Pr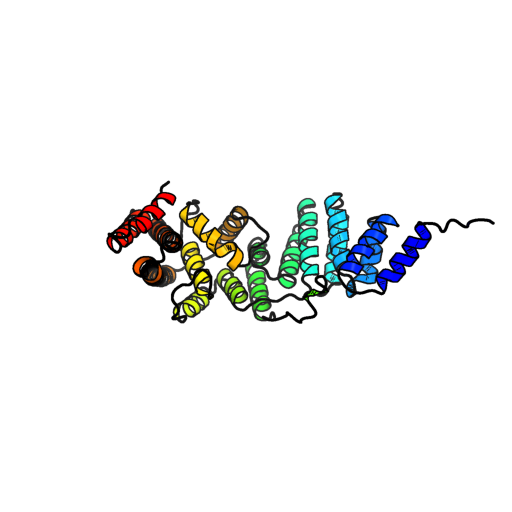otein AF-A0A7X9GAZ4-F1 (afdb_monomer_lite)

Sequence (345 aa):
MNGLTYPISSFMEEWISFLRNKEGDRAGELLLEACLYQGGISRLCEVARVEFSRYPVLFKYACEYLFNENRDLECEKLGLEATNLISEDLIIRGEIEDITSKAATRLKHLDIVEKCYEAEFYSKSTLNNYLRLFELPYYENIIDKATKHAETLPENSMSKFDYYNKQMRMNNLSEDYKDVIKFFNGEFEYIYNKCKKDKSTLGWSSGFKGIGVPLFILLLYKDKKATKAREQLMNSIIYRVGFVEADIESFSNKFLNWKEKQVLTEKQYEKYIEWLKKEVDKRVEAVVGGGYRKSYYKAAILIATLGETLESNGMSNGKVVTIEHYKKMHSRKSAFKAEFESFNE

pLDDT: mean 91.85, std 10.24, range [40.38, 98.69]

Structure (mmCIF, N/CA/C/O backbone):
data_AF-A0A7X9GAZ4-F1
#
_entry.id   AF-A0A7X9GAZ4-F1
#
loop_
_atom_site.group_PDB
_atom_site.id
_atom_site.type_symbol
_atom_site.label_atom_id
_atom_site.label_alt_id
_atom_site.label_comp_id
_atom_site.label_asym_id
_atom_site.label_entity_id
_atom_site.label_seq_id
_atom_site.pdbx_PDB_ins_code
_atom_site.Cartn_x
_atom_site.Cartn_y
_atom_site.Cartn_z
_atom_site.occupancy
_atom_site.B_iso_or_equiv
_atom_site.auth_seq_id
_atom_site.auth_comp_id
_atom_site.auth_asym_id
_atom_site.auth_atom_id
_atom_site.pdbx_PDB_model_num
ATOM 1 N N . MET A 1 1 ? 60.683 -4.719 -26.772 1.00 40.38 1 MET A N 1
ATOM 2 C CA . MET A 1 1 ? 59.424 -5.289 -26.251 1.00 40.38 1 MET A CA 1
ATOM 3 C C . MET A 1 1 ? 58.385 -4.184 -26.288 1.00 40.38 1 MET A C 1
ATOM 5 O O . MET A 1 1 ? 58.418 -3.313 -25.432 1.00 40.38 1 MET A O 1
ATOM 9 N N . ASN A 1 2 ? 57.543 -4.159 -27.323 1.00 44.31 2 ASN A N 1
ATOM 10 C CA . ASN A 1 2 ? 56.407 -3.242 -27.374 1.00 44.31 2 ASN A CA 1
ATOM 11 C C . ASN A 1 2 ? 55.353 -3.794 -26.417 1.00 44.31 2 ASN A C 1
ATOM 13 O O . ASN A 1 2 ? 54.684 -4.772 -26.742 1.00 44.31 2 ASN A O 1
ATOM 17 N N . GLY A 1 3 ? 55.265 -3.220 -25.218 1.00 49.12 3 GLY A N 1
ATOM 18 C CA . GLY A 1 3 ? 54.135 -3.459 -24.333 1.00 49.12 3 GLY A CA 1
ATOM 19 C C . GLY A 1 3 ? 52.895 -2.896 -25.012 1.00 49.12 3 GLY A C 1
ATOM 20 O O . GLY A 1 3 ? 52.680 -1.690 -24.987 1.00 49.12 3 GLY A O 1
ATOM 21 N N . LEU A 1 4 ? 52.133 -3.757 -25.684 1.00 53.62 4 LEU A N 1
ATOM 22 C CA . LEU A 1 4 ? 50.793 -3.435 -26.154 1.00 53.62 4 LEU A CA 1
ATOM 23 C C . LEU A 1 4 ? 49.952 -3.136 -24.912 1.00 53.62 4 LEU A C 1
ATOM 25 O O . LEU A 1 4 ? 49.533 -4.046 -24.201 1.00 53.62 4 LEU A O 1
ATOM 29 N N . THR A 1 5 ? 49.755 -1.855 -24.619 1.00 62.03 5 THR A N 1
ATOM 30 C CA . THR A 1 5 ? 48.735 -1.401 -23.680 1.00 62.03 5 THR A CA 1
ATOM 31 C C . THR A 1 5 ? 47.390 -1.813 -24.256 1.00 62.03 5 THR A C 1
ATOM 33 O O . THR A 1 5 ? 46.919 -1.239 -25.235 1.00 62.03 5 THR A O 1
ATOM 36 N N . TYR A 1 6 ? 46.801 -2.861 -23.686 1.00 70.00 6 TYR A N 1
ATOM 37 C CA . TYR A 1 6 ? 45.466 -3.303 -24.052 1.00 70.00 6 TYR A CA 1
ATOM 38 C C . TYR A 1 6 ? 44.472 -2.166 -23.749 1.00 70.00 6 TYR A C 1
ATOM 40 O O . TYR A 1 6 ? 44.415 -1.719 -22.597 1.00 70.00 6 TYR A O 1
ATOM 48 N N . PRO A 1 7 ? 43.749 -1.627 -24.752 1.00 84.56 7 PRO A N 1
ATOM 49 C CA . PRO A 1 7 ? 42.879 -0.482 -24.535 1.00 84.56 7 PRO A CA 1
ATOM 50 C C . PRO A 1 7 ? 41.762 -0.831 -23.556 1.00 84.56 7 PRO A C 1
ATOM 52 O O . PRO A 1 7 ? 41.089 -1.850 -23.706 1.00 84.56 7 PRO A O 1
ATOM 55 N N . ILE A 1 8 ? 41.517 0.046 -22.582 1.00 86.75 8 ILE A N 1
ATOM 56 C CA . ILE A 1 8 ? 40.422 -0.130 -21.616 1.00 86.75 8 ILE A CA 1
ATOM 57 C C . ILE A 1 8 ? 39.077 -0.265 -22.348 1.00 86.75 8 ILE A C 1
ATOM 59 O O . ILE A 1 8 ? 38.240 -1.061 -21.946 1.00 86.75 8 ILE A O 1
ATOM 63 N N . SER A 1 9 ? 38.884 0.427 -23.472 1.00 86.81 9 SER A N 1
ATOM 64 C CA . SER A 1 9 ? 37.678 0.285 -24.297 1.00 86.81 9 SER A CA 1
ATOM 65 C C . SER A 1 9 ? 37.486 -1.126 -24.865 1.00 86.81 9 SER A C 1
ATOM 67 O O . SER A 1 9 ? 36.354 -1.599 -24.936 1.00 86.81 9 SER A O 1
ATOM 69 N N . SER A 1 10 ? 38.566 -1.819 -25.242 1.00 90.12 10 SER A N 1
ATOM 70 C CA . SER A 1 10 ? 38.510 -3.216 -25.693 1.00 90.12 10 SER A CA 1
ATOM 71 C C . SER A 1 10 ? 38.150 -4.148 -24.539 1.00 90.12 10 SER A C 1
ATOM 73 O O . SER A 1 10 ? 37.283 -5.005 -24.700 1.00 90.12 10 SER A O 1
ATOM 75 N N . PHE A 1 11 ? 38.725 -3.906 -23.353 1.00 92.62 11 PHE A N 1
ATOM 76 C CA . PHE A 1 11 ? 38.365 -4.638 -22.136 1.00 92.62 11 PHE A CA 1
ATOM 77 C C . PHE A 1 11 ? 36.875 -4.520 -21.829 1.00 92.62 11 PHE A C 1
ATOM 79 O O . PHE A 1 11 ? 36.228 -5.517 -21.530 1.00 92.62 11 PHE A O 1
ATOM 86 N N . MET A 1 12 ? 36.322 -3.311 -21.922 1.00 93.06 12 MET A N 1
ATOM 87 C CA . MET A 1 12 ? 34.927 -3.067 -21.569 1.00 93.06 12 MET A CA 1
ATOM 88 C C . MET A 1 12 ? 33.945 -3.744 -22.527 1.00 93.06 12 MET A C 1
ATOM 90 O O . MET A 1 12 ? 32.926 -4.250 -22.065 1.00 93.06 12 MET A O 1
ATOM 94 N N . GLU A 1 13 ? 34.245 -3.838 -23.826 1.00 94.06 13 GLU A N 1
ATOM 95 C CA . GLU A 1 13 ? 33.405 -4.611 -24.757 1.00 94.06 13 GLU A CA 1
ATOM 96 C C . GLU A 1 13 ? 33.464 -6.118 -24.481 1.00 94.06 13 GLU A C 1
ATOM 98 O O . GLU A 1 13 ? 32.427 -6.788 -24.472 1.00 94.06 13 GLU A O 1
ATOM 103 N N . GLU A 1 14 ? 34.652 -6.664 -24.201 1.00 95.38 14 GLU A N 1
ATOM 104 C CA . GLU A 1 14 ? 34.788 -8.068 -23.791 1.00 95.38 14 GLU A CA 1
ATOM 105 C C . GLU A 1 14 ? 34.054 -8.334 -22.471 1.00 95.38 14 GLU A C 1
ATOM 107 O O . GLU A 1 14 ? 33.379 -9.355 -22.323 1.00 95.38 14 GLU A O 1
ATOM 112 N N . TRP A 1 15 ? 34.120 -7.387 -21.536 1.00 95.69 15 TRP A N 1
ATOM 113 C CA . TRP A 1 15 ? 33.438 -7.462 -20.253 1.00 95.69 15 TRP A CA 1
ATOM 114 C C . TRP A 1 15 ? 31.914 -7.409 -20.397 1.00 95.69 15 TRP A C 1
ATOM 116 O O . TRP A 1 15 ? 31.220 -8.244 -19.818 1.00 95.69 15 TRP A O 1
ATOM 126 N N . ILE A 1 16 ? 31.382 -6.507 -21.229 1.00 96.00 16 ILE A N 1
ATOM 127 C CA . ILE A 1 16 ? 29.955 -6.462 -21.583 1.00 96.00 16 ILE A CA 1
ATOM 128 C C . ILE A 1 16 ? 29.526 -7.798 -22.198 1.00 96.00 16 ILE A C 1
ATOM 130 O O . ILE A 1 16 ? 28.534 -8.380 -21.763 1.00 96.00 16 ILE A O 1
ATOM 134 N N . SER A 1 17 ? 30.283 -8.321 -23.166 1.00 96.00 17 SER A N 1
ATOM 135 C CA . SER A 1 17 ? 29.996 -9.611 -23.804 1.00 96.00 17 SER A CA 1
ATOM 136 C C . SER A 1 17 ? 29.988 -10.767 -22.796 1.00 96.00 17 SER A C 1
ATOM 138 O O . SER A 1 17 ? 29.085 -11.608 -22.796 1.00 96.00 17 SER A O 1
ATOM 140 N N . PHE A 1 18 ? 30.948 -10.786 -21.871 1.00 96.44 18 PHE A N 1
ATOM 141 C CA . PHE A 1 18 ? 30.998 -11.771 -20.796 1.00 96.44 18 PHE A CA 1
ATOM 142 C C . PHE A 1 18 ? 29.775 -11.679 -19.875 1.00 96.44 18 PHE A C 1
ATOM 144 O O . PHE A 1 18 ? 29.137 -12.699 -19.608 1.00 96.44 18 PHE A O 1
ATOM 151 N N . LEU A 1 19 ? 29.431 -10.473 -19.412 1.00 96.25 19 LEU A N 1
ATOM 152 C CA . LEU A 1 19 ? 28.322 -10.230 -18.487 1.00 96.25 19 LEU A CA 1
ATOM 153 C C . LEU A 1 19 ? 26.957 -10.524 -19.107 1.00 96.25 19 LEU A C 1
ATOM 155 O O . LEU A 1 19 ? 26.092 -11.076 -18.428 1.00 96.25 19 LEU A O 1
ATOM 159 N N . ARG A 1 20 ? 26.774 -10.251 -20.405 1.00 94.19 20 ARG A N 1
ATOM 160 C CA . ARG A 1 20 ? 25.557 -10.631 -21.139 1.00 94.19 20 ARG A CA 1
ATOM 161 C C . ARG A 1 20 ? 25.248 -12.116 -21.003 1.00 94.19 20 ARG A C 1
ATOM 163 O O . ARG A 1 20 ? 24.086 -12.477 -20.933 1.00 94.19 20 ARG A O 1
ATOM 170 N N . ASN A 1 21 ? 26.267 -12.966 -20.883 1.00 92.75 21 ASN A N 1
ATOM 171 C CA . ASN A 1 21 ? 26.132 -14.419 -20.748 1.00 92.75 21 ASN A CA 1
ATOM 172 C C . ASN A 1 21 ? 26.077 -14.923 -19.292 1.00 92.75 21 ASN A C 1
ATOM 174 O O . ASN A 1 21 ? 26.193 -16.128 -19.055 1.00 92.75 21 ASN A O 1
ATOM 178 N N . LYS A 1 22 ? 25.965 -14.028 -18.306 1.00 92.44 22 LYS A N 1
ATOM 179 C CA . LYS A 1 22 ? 25.756 -14.379 -16.892 1.00 92.44 22 LYS A CA 1
ATOM 180 C C . LYS A 1 22 ? 24.287 -14.255 -16.506 1.00 92.44 22 LYS A C 1
ATOM 182 O O . LYS A 1 22 ? 23.455 -13.923 -17.335 1.00 92.44 22 LYS A O 1
ATOM 187 N N . GLU A 1 23 ? 23.967 -14.581 -15.263 1.00 87.75 23 GLU A N 1
ATOM 188 C CA . GLU A 1 23 ? 22.624 -14.432 -14.706 1.00 87.75 23 GLU A CA 1
ATOM 189 C C . GLU A 1 23 ? 22.712 -13.810 -13.312 1.00 87.75 23 GLU A C 1
ATOM 191 O O . GLU A 1 23 ? 23.765 -13.838 -12.664 1.00 87.75 23 GLU A O 1
ATOM 196 N N . GLY A 1 24 ? 21.583 -13.286 -12.842 1.00 88.56 24 GLY A N 1
ATOM 197 C CA . GLY A 1 24 ? 21.433 -12.750 -11.495 1.00 88.56 24 GLY A CA 1
ATOM 198 C C . GLY A 1 24 ? 21.690 -11.250 -11.393 1.00 88.56 24 GLY A C 1
ATOM 199 O O . GLY A 1 24 ? 22.301 -10.620 -12.260 1.00 88.56 24 GLY A O 1
ATOM 200 N N . ASP A 1 25 ? 21.216 -10.681 -10.286 1.00 90.69 25 ASP A N 1
ATOM 201 C CA . ASP A 1 25 ? 21.197 -9.232 -10.057 1.00 90.69 25 ASP A CA 1
ATOM 202 C C . ASP A 1 25 ? 22.597 -8.614 -10.164 1.00 90.69 25 ASP A C 1
ATOM 204 O O . ASP A 1 25 ? 22.781 -7.587 -10.814 1.00 90.69 25 ASP A O 1
ATOM 208 N N . ARG A 1 26 ? 23.617 -9.291 -9.616 1.00 92.94 26 ARG A N 1
ATOM 209 C CA . ARG A 1 26 ? 24.994 -8.779 -9.623 1.00 92.94 26 ARG A CA 1
ATOM 210 C C . ARG A 1 26 ? 25.564 -8.625 -11.032 1.00 92.94 26 ARG A C 1
ATOM 212 O O . ARG A 1 26 ? 26.327 -7.697 -11.284 1.00 92.94 26 ARG A O 1
ATOM 219 N N . ALA A 1 27 ? 25.225 -9.535 -11.941 1.00 94.06 27 ALA A N 1
ATOM 220 C CA . ALA A 1 27 ? 25.663 -9.423 -13.324 1.00 94.06 27 ALA A CA 1
ATOM 221 C C . ALA A 1 27 ? 24.958 -8.257 -14.035 1.00 94.06 27 ALA A C 1
ATOM 223 O O . ALA A 1 27 ? 25.611 -7.535 -14.784 1.00 94.06 27 ALA A O 1
ATOM 224 N N . GLY A 1 28 ? 23.677 -8.019 -13.728 1.00 94.75 28 GLY A N 1
ATOM 225 C CA . GLY A 1 28 ? 22.932 -6.851 -14.204 1.00 94.75 28 GLY A CA 1
ATOM 226 C C . GLY A 1 28 ? 23.534 -5.523 -13.726 1.00 94.75 28 GLY A C 1
ATOM 227 O O . GLY A 1 28 ? 23.736 -4.623 -14.536 1.00 94.75 28 GLY A O 1
ATOM 228 N N . GLU A 1 29 ? 23.899 -5.417 -12.445 1.00 95.31 29 GLU A N 1
ATOM 229 C CA . GLU A 1 29 ? 24.572 -4.232 -11.877 1.00 95.31 29 GLU A CA 1
ATOM 230 C C . GLU A 1 29 ? 25.921 -3.947 -12.553 1.00 95.31 29 GLU A C 1
ATOM 232 O O . GLU A 1 29 ? 26.208 -2.821 -12.952 1.00 95.31 29 GLU A O 1
ATOM 237 N N . LEU A 1 30 ? 26.753 -4.976 -12.727 1.00 97.19 30 LEU A N 1
ATOM 238 C CA . LEU A 1 30 ? 28.048 -4.825 -13.394 1.00 97.19 30 LEU A CA 1
ATOM 239 C C . LEU A 1 30 ? 27.886 -4.474 -14.879 1.00 97.19 30 LEU A C 1
ATOM 241 O O . LEU A 1 30 ? 28.706 -3.744 -15.437 1.00 97.19 30 LEU A O 1
ATOM 245 N N . LEU A 1 31 ? 26.830 -4.980 -15.523 1.00 97.44 31 LEU A N 1
ATOM 246 C CA . LEU A 1 31 ? 26.527 -4.684 -16.920 1.00 97.44 31 LEU A CA 1
ATOM 247 C C . LEU A 1 31 ? 26.053 -3.238 -17.085 1.00 97.44 31 LEU A C 1
ATOM 249 O O . LEU A 1 31 ? 26.472 -2.581 -18.038 1.00 97.44 31 LEU A O 1
ATOM 253 N N . LEU A 1 32 ? 25.258 -2.723 -16.141 1.00 97.44 32 LEU A N 1
ATOM 254 C CA . LEU A 1 32 ? 24.920 -1.302 -16.048 1.00 97.44 32 LEU A CA 1
ATOM 255 C C . LEU A 1 32 ? 26.189 -0.441 -16.007 1.00 97.44 32 LEU A C 1
ATOM 257 O O . LEU A 1 32 ? 26.364 0.422 -16.869 1.00 97.44 32 LEU A O 1
ATOM 261 N N . GLU A 1 33 ? 27.076 -0.689 -15.037 1.00 97.25 33 GLU A N 1
ATOM 262 C CA . GLU A 1 33 ? 28.319 0.078 -14.866 1.00 97.25 33 GLU A CA 1
ATOM 263 C C . GLU A 1 33 ? 29.172 0.045 -16.141 1.00 97.25 33 GLU A C 1
ATOM 265 O O . GLU A 1 33 ? 29.672 1.078 -16.596 1.00 97.25 33 GLU A O 1
ATOM 270 N N . ALA A 1 34 ? 29.284 -1.132 -16.765 1.00 97.31 34 ALA A N 1
ATOM 271 C CA . ALA A 1 34 ? 30.059 -1.296 -17.982 1.00 97.31 34 ALA A CA 1
ATOM 272 C C . ALA A 1 34 ? 29.469 -0.529 -19.176 1.00 97.31 34 ALA A C 1
ATOM 274 O O . ALA A 1 34 ? 30.213 0.110 -19.923 1.00 97.31 34 ALA A O 1
ATOM 275 N N . CYS A 1 35 ? 28.142 -0.535 -19.334 1.00 97.69 35 CYS A N 1
ATOM 276 C CA . CYS A 1 35 ? 27.466 0.226 -20.385 1.00 97.69 35 CYS A CA 1
ATOM 277 C C . CYS A 1 35 ? 27.659 1.735 -20.209 1.00 97.69 35 CYS A C 1
ATOM 279 O O . CYS A 1 35 ? 27.993 2.425 -21.175 1.00 97.69 35 CYS A O 1
ATOM 281 N N . LEU A 1 36 ? 27.487 2.235 -18.980 1.00 97.06 36 LEU A N 1
ATOM 282 C CA . LEU A 1 36 ? 27.650 3.655 -18.669 1.00 97.06 36 LEU A CA 1
ATOM 283 C C . LEU A 1 36 ? 29.074 4.136 -18.950 1.00 97.06 36 LEU A C 1
ATOM 285 O O . LEU A 1 36 ? 29.247 5.200 -19.541 1.00 97.06 36 LEU A O 1
ATOM 289 N N . TYR A 1 37 ? 30.083 3.343 -18.588 1.00 95.69 37 TYR A N 1
ATOM 290 C CA . TYR A 1 37 ? 31.477 3.677 -18.871 1.00 95.69 37 TYR A CA 1
ATOM 291 C C . TYR A 1 37 ? 31.779 3.697 -20.377 1.00 95.69 37 TYR A C 1
ATOM 293 O O . TYR A 1 37 ? 32.454 4.601 -20.862 1.00 95.69 37 TYR A O 1
ATOM 301 N N . GLN A 1 38 ? 31.287 2.703 -21.120 1.00 94.44 38 GLN A N 1
ATOM 302 C CA . GLN A 1 38 ? 31.664 2.498 -22.518 1.00 94.44 38 GLN A CA 1
ATOM 303 C C . GLN A 1 38 ? 30.964 3.456 -23.492 1.00 94.44 38 GLN A C 1
ATOM 305 O O . GLN A 1 38 ? 31.551 3.863 -24.492 1.00 94.44 38 GLN A O 1
ATOM 310 N N . GLY A 1 39 ? 29.707 3.813 -23.227 1.00 93.62 39 GLY A N 1
ATOM 311 C CA . GLY A 1 39 ? 28.927 4.661 -24.135 1.00 93.62 39 GLY A CA 1
ATOM 312 C C . GLY A 1 39 ? 27.762 5.391 -23.473 1.00 93.62 39 GLY A C 1
ATOM 313 O O . GLY A 1 39 ? 26.823 5.800 -24.161 1.00 93.62 39 GLY A O 1
ATOM 314 N N . GLY A 1 40 ? 27.802 5.540 -22.147 1.00 96.75 40 GLY A N 1
ATOM 315 C CA . GLY A 1 40 ? 26.793 6.262 -21.380 1.00 96.75 40 GLY A CA 1
ATOM 316 C C . GLY A 1 40 ? 25.397 5.642 -21.456 1.00 96.75 40 GLY A C 1
ATOM 317 O O . GLY A 1 40 ? 25.210 4.453 -21.731 1.00 96.75 40 GLY A O 1
ATOM 318 N N . ILE A 1 41 ? 24.390 6.484 -21.226 1.00 97.44 41 ILE A N 1
ATOM 319 C CA . ILE A 1 41 ? 22.976 6.084 -21.202 1.00 97.44 41 ILE A CA 1
ATOM 320 C C . ILE A 1 41 ? 22.532 5.506 -22.550 1.00 97.44 41 ILE A C 1
ATOM 322 O O . ILE A 1 41 ? 21.751 4.559 -22.579 1.00 97.44 41 ILE A O 1
ATOM 326 N N . SER A 1 42 ? 23.058 6.013 -23.670 1.00 97.19 42 SER A N 1
ATOM 327 C CA . SER A 1 42 ? 22.725 5.500 -25.004 1.00 97.19 42 SER A CA 1
ATOM 328 C C . SER A 1 42 ? 23.100 4.024 -25.154 1.00 97.19 42 SER A C 1
ATOM 330 O O . SER A 1 42 ? 22.276 3.230 -25.610 1.00 97.19 42 SER A O 1
ATOM 332 N N . ARG A 1 43 ? 24.303 3.635 -24.702 1.00 97.44 43 ARG A N 1
ATOM 333 C CA . ARG A 1 43 ? 24.738 2.231 -24.701 1.00 97.44 43 ARG A CA 1
ATOM 334 C C . ARG A 1 43 ? 23.886 1.390 -23.758 1.00 97.44 43 ARG A C 1
ATOM 336 O O . ARG A 1 43 ? 23.471 0.301 -24.136 1.00 97.44 43 ARG A O 1
ATOM 343 N N . LEU A 1 44 ? 23.573 1.903 -22.568 1.00 98.44 44 LEU A N 1
ATOM 344 C CA . LEU A 1 44 ? 22.683 1.222 -21.625 1.00 98.44 44 LEU A CA 1
ATOM 345 C C . LEU A 1 44 ? 21.301 0.940 -22.241 1.00 98.44 44 LEU A C 1
ATOM 347 O O . LEU A 1 44 ? 20.817 -0.184 -22.144 1.00 98.44 44 LEU A O 1
ATOM 351 N N . CYS A 1 45 ? 20.697 1.917 -22.922 1.00 98.19 45 CYS A N 1
ATOM 352 C CA . CYS A 1 45 ? 19.401 1.748 -23.583 1.00 98.19 45 CYS A CA 1
ATOM 353 C C . CYS A 1 45 ? 19.455 0.719 -24.723 1.00 98.19 45 CYS A C 1
ATOM 355 O O . CYS A 1 45 ? 18.499 -0.025 -24.929 1.00 98.19 45 CYS A O 1
ATOM 357 N N . GLU A 1 46 ? 20.548 0.677 -25.489 1.00 97.62 46 GLU A N 1
ATOM 358 C CA . GLU A 1 46 ? 20.764 -0.341 -26.525 1.00 97.62 46 GLU A CA 1
ATOM 359 C C . GLU A 1 46 ? 20.825 -1.743 -25.907 1.00 97.62 46 GLU A C 1
ATOM 361 O O . GLU A 1 46 ? 20.107 -2.644 -26.338 1.00 97.62 46 GLU A O 1
ATOM 366 N N . VAL A 1 47 ? 21.639 -1.923 -24.862 1.00 97.38 47 VAL A N 1
ATOM 367 C CA . VAL A 1 47 ? 21.788 -3.223 -24.196 1.00 97.38 47 VAL A CA 1
ATOM 368 C C . VAL A 1 47 ? 20.489 -3.651 -23.516 1.00 97.38 47 VAL A C 1
ATOM 370 O O . VAL A 1 47 ? 20.116 -4.815 -23.634 1.00 97.38 47 VAL A O 1
ATOM 373 N N . ALA A 1 48 ? 19.762 -2.730 -22.878 1.00 97.69 48 ALA A N 1
ATOM 374 C CA . ALA A 1 48 ? 18.470 -3.017 -22.257 1.00 97.69 48 ALA A CA 1
ATOM 375 C C . ALA A 1 48 ? 17.470 -3.608 -23.262 1.00 97.69 48 ALA A C 1
ATOM 377 O O . ALA A 1 48 ? 16.842 -4.619 -22.968 1.00 97.69 48 ALA A O 1
ATOM 378 N N . ARG A 1 49 ? 17.382 -3.044 -24.475 1.00 97.56 49 ARG A N 1
ATOM 379 C CA . ARG A 1 49 ? 16.489 -3.539 -25.540 1.00 97.56 49 ARG A CA 1
ATOM 380 C C . ARG A 1 49 ? 16.844 -4.931 -26.046 1.00 97.56 49 ARG A C 1
ATOM 382 O O . ARG A 1 49 ? 15.956 -5.661 -26.469 1.00 97.56 49 ARG A O 1
ATOM 389 N N . VAL A 1 50 ? 18.126 -5.287 -26.040 1.00 96.12 50 VAL A N 1
ATOM 390 C CA . VAL A 1 50 ? 18.592 -6.594 -26.526 1.00 96.12 50 VAL A CA 1
ATOM 391 C C . VAL A 1 50 ? 18.466 -7.661 -25.441 1.00 96.12 50 VAL A C 1
ATOM 393 O O . VAL A 1 50 ? 18.065 -8.784 -25.722 1.00 96.12 50 VAL A O 1
ATOM 396 N N . GLU A 1 51 ? 18.783 -7.310 -24.197 1.00 95.44 51 GLU A N 1
ATOM 397 C CA . GLU A 1 51 ? 18.962 -8.270 -23.105 1.00 95.44 51 GLU A CA 1
ATOM 398 C C . GLU A 1 51 ? 17.778 -8.309 -22.126 1.00 95.44 51 GLU A C 1
ATOM 400 O O . GLU A 1 51 ? 17.874 -8.929 -21.068 1.00 95.44 51 GLU A O 1
ATOM 405 N N . PHE A 1 52 ? 16.653 -7.665 -22.452 1.00 93.81 52 PHE A N 1
ATOM 406 C CA . PHE A 1 52 ? 15.505 -7.470 -21.554 1.00 93.81 52 PHE A CA 1
ATOM 407 C C . PHE A 1 52 ? 14.950 -8.754 -20.933 1.00 93.81 52 PHE A C 1
ATOM 409 O O . PHE A 1 52 ? 14.477 -8.732 -19.803 1.00 93.81 52 PHE A O 1
ATOM 416 N N . SER A 1 53 ? 15.016 -9.879 -21.648 1.00 92.19 53 SER A N 1
ATOM 417 C CA . SER A 1 53 ? 14.523 -11.166 -21.152 1.00 92.19 53 SER A CA 1
ATOM 418 C C . SER A 1 53 ? 15.383 -11.735 -20.023 1.00 92.19 53 SER A C 1
ATOM 420 O O . SER A 1 53 ? 14.917 -12.567 -19.252 1.00 92.19 53 SER A O 1
ATOM 422 N N . ARG A 1 54 ? 16.655 -11.329 -19.950 1.00 92.62 54 ARG A N 1
ATOM 423 C CA . ARG A 1 54 ? 17.630 -11.780 -18.947 1.00 92.62 54 ARG A CA 1
ATOM 424 C C . ARG A 1 54 ? 17.893 -10.710 -17.895 1.00 92.62 54 ARG A C 1
ATOM 426 O O . ARG A 1 54 ? 18.060 -11.038 -16.724 1.00 92.62 54 ARG A O 1
ATOM 433 N N . TYR A 1 55 ? 17.915 -9.452 -18.327 1.00 95.12 55 TYR A N 1
ATOM 434 C CA . TYR A 1 55 ? 18.212 -8.289 -17.508 1.00 95.12 55 TYR A CA 1
ATOM 435 C C . TYR A 1 55 ? 17.163 -7.179 -17.656 1.00 95.12 55 TYR A C 1
ATOM 437 O O . TYR A 1 55 ? 17.497 -6.063 -18.071 1.00 95.12 55 TYR A O 1
ATOM 445 N N . PRO A 1 56 ? 15.891 -7.431 -17.292 1.00 95.69 56 PRO A N 1
ATOM 446 C CA . PRO A 1 56 ? 14.846 -6.409 -17.378 1.00 95.69 56 PRO A CA 1
ATOM 447 C C . PRO A 1 56 ? 15.145 -5.194 -16.484 1.00 95.69 56 PRO A C 1
ATOM 449 O O . PRO A 1 56 ? 14.690 -4.088 -16.765 1.00 95.69 56 PRO A O 1
ATOM 452 N N . VAL A 1 57 ? 15.981 -5.356 -15.450 1.00 96.44 57 VAL A N 1
ATOM 453 C CA . VAL A 1 57 ? 16.430 -4.257 -14.580 1.00 96.44 57 VAL A CA 1
ATOM 454 C C . VAL A 1 57 ? 17.176 -3.150 -15.336 1.00 96.44 57 VAL A C 1
ATOM 456 O O . VAL A 1 57 ? 17.142 -1.996 -14.917 1.00 96.44 57 VAL A O 1
ATOM 459 N N . LEU A 1 58 ? 17.814 -3.452 -16.474 1.00 97.94 58 LEU A N 1
ATOM 460 C CA . LEU A 1 58 ? 18.526 -2.435 -17.253 1.00 97.94 58 LEU A CA 1
ATOM 461 C C . LEU A 1 58 ? 17.575 -1.381 -17.826 1.00 97.94 58 LEU A C 1
ATOM 463 O O . LEU A 1 58 ? 17.961 -0.218 -17.915 1.00 97.94 58 LEU A O 1
ATOM 467 N N . PHE A 1 59 ? 16.332 -1.755 -18.154 1.00 98.19 59 PHE A N 1
ATOM 468 C CA . PHE A 1 59 ? 15.302 -0.791 -18.549 1.00 98.19 59 PHE A CA 1
ATOM 469 C C . PHE A 1 59 ? 14.968 0.167 -17.411 1.00 98.19 59 PHE A C 1
ATOM 471 O O . PHE A 1 59 ? 14.918 1.376 -17.631 1.00 98.19 59 PHE A O 1
ATOM 478 N N . LYS A 1 60 ? 14.798 -0.360 -16.192 1.00 98.00 60 LYS A N 1
ATOM 479 C CA . LYS A 1 60 ? 14.562 0.461 -15.001 1.00 98.00 60 LYS A CA 1
ATOM 480 C C . LYS A 1 60 ? 15.694 1.461 -14.810 1.00 98.00 60 LYS A C 1
ATOM 482 O O . LYS A 1 60 ? 15.432 2.657 -14.765 1.00 98.00 60 LYS A O 1
ATOM 487 N N . TYR A 1 61 ? 16.940 0.990 -14.770 1.00 98.31 61 TYR A N 1
ATOM 488 C CA . TYR A 1 61 ? 18.088 1.876 -14.591 1.00 98.31 61 TYR A CA 1
ATOM 489 C C . TYR A 1 61 ? 18.174 2.926 -15.699 1.00 98.31 61 TYR A C 1
ATOM 491 O O . TYR A 1 61 ? 18.364 4.103 -15.413 1.00 98.31 61 TYR A O 1
ATOM 499 N N . ALA A 1 62 ? 17.976 2.538 -16.959 1.00 98.56 62 ALA A N 1
ATOM 500 C CA . ALA A 1 62 ? 17.970 3.484 -18.068 1.00 98.56 62 ALA A CA 1
ATOM 501 C C . ALA A 1 62 ? 16.903 4.579 -17.898 1.00 98.56 62 ALA A C 1
ATOM 503 O O . ALA A 1 62 ? 17.215 5.758 -18.068 1.00 98.56 62 ALA A O 1
ATOM 504 N N . CYS A 1 63 ? 15.679 4.213 -17.500 1.00 98.56 63 CYS A N 1
ATOM 505 C CA . CYS A 1 63 ? 14.613 5.171 -17.206 1.00 98.56 63 CYS A CA 1
ATOM 506 C C . CYS A 1 63 ? 14.977 6.086 -16.027 1.00 98.56 63 CYS A C 1
ATOM 508 O O . CYS A 1 63 ? 14.784 7.296 -16.120 1.00 98.56 63 CYS A O 1
ATOM 510 N N . GLU A 1 64 ? 15.558 5.551 -14.946 1.00 98.50 64 GLU A N 1
ATOM 511 C CA . GLU A 1 64 ? 16.023 6.350 -13.801 1.00 98.50 64 GLU A CA 1
ATOM 512 C C . GLU A 1 64 ? 17.078 7.382 -14.219 1.00 98.50 64 GLU A C 1
ATOM 514 O O . GLU A 1 64 ? 16.961 8.556 -13.869 1.00 98.50 64 GLU A O 1
ATOM 519 N N . TYR A 1 65 ? 18.084 6.977 -15.001 1.00 98.44 65 TYR A N 1
ATOM 520 C CA . TYR A 1 65 ? 19.113 7.890 -15.506 1.00 98.44 65 TYR A CA 1
ATOM 521 C C . TYR A 1 65 ? 18.515 8.983 -16.401 1.00 98.44 65 TYR A C 1
ATOM 523 O O . TYR A 1 65 ? 18.797 10.162 -16.189 1.00 98.44 65 TYR A O 1
ATOM 531 N N . LEU A 1 66 ? 17.649 8.621 -17.354 1.00 98.62 66 LEU A N 1
ATOM 532 C CA . LEU A 1 66 ? 16.981 9.589 -18.232 1.00 98.62 66 LEU A CA 1
ATOM 533 C C . LEU A 1 66 ? 16.120 10.578 -17.435 1.00 98.62 66 LEU A C 1
ATOM 535 O O . LEU A 1 66 ? 16.197 11.786 -17.657 1.00 98.62 66 LEU A O 1
ATOM 539 N N . PHE A 1 67 ? 15.332 10.086 -16.480 1.00 98.38 67 PHE A N 1
ATOM 540 C CA . PHE A 1 67 ? 14.479 10.919 -15.635 1.00 98.38 67 PHE A CA 1
ATOM 541 C C . PHE A 1 67 ? 15.285 11.878 -14.744 1.00 98.38 67 PHE A C 1
ATOM 543 O O . PHE A 1 67 ? 14.932 13.055 -14.615 1.00 98.38 67 PHE A O 1
ATOM 550 N N . ASN A 1 68 ? 16.388 11.400 -14.159 1.00 97.94 68 ASN A N 1
ATOM 551 C CA . ASN A 1 68 ? 17.275 12.204 -13.313 1.00 97.94 68 ASN A CA 1
ATOM 552 C C . ASN A 1 68 ? 18.033 13.281 -14.109 1.00 97.94 68 ASN A C 1
ATOM 554 O O . ASN A 1 68 ? 18.324 14.348 -13.571 1.00 97.94 68 ASN A O 1
ATOM 558 N N . GLU A 1 69 ? 18.301 13.044 -15.394 1.00 97.62 69 GLU A N 1
ATOM 559 C CA . GLU A 1 69 ? 18.864 14.039 -16.317 1.00 97.62 69 GLU A CA 1
ATOM 560 C C . GLU A 1 69 ? 17.808 14.981 -16.931 1.00 97.62 69 GLU A C 1
ATOM 562 O O . GLU A 1 69 ? 18.138 15.797 -17.790 1.00 97.62 69 GLU A O 1
ATOM 567 N N . ASN A 1 70 ? 16.546 14.916 -16.486 1.00 97.81 70 ASN A N 1
ATOM 568 C CA . ASN A 1 70 ? 15.409 15.676 -17.034 1.00 97.81 70 ASN A CA 1
ATOM 569 C C . ASN A 1 70 ? 15.145 15.402 -18.526 1.00 97.81 70 ASN A C 1
ATOM 571 O O . ASN A 1 70 ? 14.616 16.246 -19.251 1.00 97.81 70 ASN A O 1
ATOM 575 N N . ARG A 1 71 ? 15.492 14.204 -19.005 1.00 98.31 71 ARG A N 1
ATOM 576 C CA . ARG A 1 71 ? 15.195 13.723 -20.362 1.00 98.31 71 ARG A CA 1
ATOM 577 C C . ARG A 1 71 ? 13.849 13.000 -20.369 1.00 98.31 71 ARG A C 1
ATOM 579 O O . ARG A 1 71 ? 13.743 11.854 -20.802 1.00 98.31 71 ARG A O 1
ATOM 586 N N . ASP A 1 72 ? 12.815 13.678 -19.865 1.00 98.44 72 ASP A N 1
ATOM 587 C CA . ASP A 1 72 ? 11.505 13.080 -19.571 1.00 98.44 72 ASP A CA 1
ATOM 588 C C . ASP A 1 72 ? 10.871 12.422 -20.812 1.00 98.44 72 ASP A C 1
ATOM 590 O O . ASP A 1 72 ? 10.356 11.313 -20.718 1.00 98.44 72 ASP A O 1
ATOM 594 N N . LEU A 1 73 ? 10.976 13.041 -21.997 1.00 98.62 73 LEU A N 1
ATOM 595 C CA . LEU A 1 73 ? 10.425 12.482 -23.244 1.00 98.62 73 LEU A CA 1
ATOM 596 C C . LEU A 1 73 ? 11.114 11.177 -23.671 1.00 98.62 73 LEU A C 1
ATOM 598 O O . LEU A 1 73 ? 10.485 10.299 -24.257 1.00 98.62 73 LEU A O 1
ATOM 602 N N . GLU A 1 74 ? 12.415 11.051 -23.423 1.00 98.56 74 GLU A N 1
ATOM 603 C CA . GLU A 1 74 ? 13.155 9.828 -23.740 1.00 98.56 74 GLU A CA 1
ATOM 604 C C . GLU A 1 74 ? 12.872 8.733 -22.712 1.00 98.56 74 GLU A C 1
ATOM 606 O O . GLU A 1 74 ? 12.729 7.574 -23.095 1.00 98.56 74 GLU A O 1
ATOM 611 N N . CYS A 1 75 ? 12.735 9.111 -21.436 1.00 98.69 75 CYS A N 1
ATOM 612 C CA . CYS A 1 75 ? 12.294 8.217 -20.370 1.00 98.69 75 CYS A CA 1
ATOM 613 C C . CYS A 1 75 ? 10.901 7.646 -20.670 1.00 98.69 75 CYS A C 1
ATOM 615 O O . CYS A 1 75 ? 10.735 6.431 -20.670 1.00 98.69 75 CYS A O 1
ATOM 617 N N . GLU A 1 76 ? 9.935 8.503 -21.019 1.00 98.69 76 GLU A N 1
ATOM 618 C CA . GLU A 1 76 ? 8.572 8.093 -21.377 1.00 98.69 76 GLU A CA 1
ATOM 619 C C . GLU A 1 76 ? 8.574 7.083 -22.534 1.00 98.69 76 GLU A C 1
ATOM 621 O O . GLU A 1 76 ? 7.972 6.016 -22.435 1.00 98.69 76 GLU A O 1
ATOM 626 N N . LYS A 1 77 ? 9.302 7.382 -23.618 1.00 98.44 77 LYS A N 1
ATOM 627 C CA . LYS A 1 77 ? 9.404 6.482 -24.776 1.00 98.44 77 LYS A CA 1
ATOM 628 C C . LYS A 1 77 ? 10.014 5.134 -24.408 1.00 98.44 77 LYS A C 1
ATOM 630 O O . LYS A 1 77 ? 9.472 4.102 -24.790 1.00 98.44 77 LYS A O 1
ATOM 635 N N . LEU A 1 78 ? 11.128 5.140 -23.675 1.00 98.56 78 LEU A N 1
ATOM 636 C CA . LEU A 1 78 ? 11.810 3.910 -23.280 1.00 98.56 78 LEU A CA 1
ATOM 637 C C . LEU A 1 78 ? 10.951 3.065 -22.327 1.00 98.56 78 LEU A C 1
ATOM 639 O O . LEU A 1 78 ? 10.919 1.843 -22.458 1.00 98.56 78 LEU A O 1
ATOM 643 N N . GLY A 1 79 ? 10.239 3.712 -21.406 1.00 98.25 79 GLY A N 1
ATOM 644 C CA . GLY A 1 79 ? 9.300 3.069 -20.496 1.00 98.25 79 GLY A CA 1
ATOM 645 C C . GLY A 1 79 ? 8.154 2.378 -21.228 1.00 98.25 79 GLY A C 1
ATOM 646 O O . GLY A 1 79 ? 7.932 1.188 -21.032 1.00 98.25 79 GLY A O 1
ATOM 647 N N . LEU A 1 80 ? 7.509 3.084 -22.164 1.00 98.12 80 LEU A N 1
ATOM 648 C CA . LEU A 1 80 ? 6.441 2.523 -23.000 1.00 98.12 80 LEU A CA 1
ATOM 649 C C . LEU A 1 80 ? 6.926 1.382 -23.908 1.00 98.12 80 LEU A C 1
ATOM 651 O O . LEU A 1 80 ? 6.183 0.438 -24.187 1.00 98.12 80 LEU A O 1
ATOM 655 N N . GLU A 1 81 ? 8.171 1.437 -24.386 1.00 97.75 81 GLU A N 1
ATOM 656 C CA . GLU A 1 81 ? 8.791 0.298 -25.071 1.00 97.75 81 GLU A CA 1
ATOM 657 C C . GLU A 1 81 ? 8.913 -0.906 -24.124 1.00 97.75 81 GLU A C 1
ATOM 659 O O . GLU A 1 81 ? 8.546 -2.022 -24.499 1.00 97.75 81 GLU A O 1
ATOM 664 N N . ALA A 1 82 ? 9.366 -0.686 -22.886 1.00 97.00 82 ALA A N 1
ATOM 665 C CA . ALA A 1 82 ? 9.511 -1.734 -21.882 1.00 97.00 82 ALA A CA 1
ATOM 666 C C . ALA A 1 82 ? 8.173 -2.410 -21.540 1.00 97.00 82 ALA A C 1
ATOM 668 O O . ALA A 1 82 ? 8.142 -3.634 -21.424 1.00 97.00 82 ALA A O 1
ATOM 669 N N . THR A 1 83 ? 7.067 -1.657 -21.463 1.00 94.38 83 THR A N 1
ATOM 670 C CA . THR A 1 83 ? 5.706 -2.185 -21.237 1.00 94.38 83 THR A CA 1
ATOM 671 C C . THR A 1 83 ? 5.334 -3.292 -22.226 1.00 94.38 83 THR A C 1
ATOM 673 O O . THR A 1 83 ? 4.663 -4.257 -21.865 1.00 94.38 83 THR A O 1
ATOM 676 N N . ASN A 1 84 ? 5.770 -3.158 -23.483 1.00 93.81 84 ASN A N 1
ATOM 677 C CA . ASN A 1 84 ? 5.453 -4.097 -24.560 1.00 93.81 84 ASN A CA 1
ATOM 678 C C . ASN A 1 84 ? 6.406 -5.301 -24.616 1.00 93.81 84 ASN A C 1
ATOM 680 O O . ASN A 1 84 ? 6.070 -6.321 -25.217 1.00 93.81 84 ASN A O 1
ATOM 684 N N . LEU A 1 85 ? 7.601 -5.177 -24.034 1.00 95.88 85 LEU A N 1
ATOM 685 C CA . LEU A 1 85 ? 8.644 -6.204 -24.076 1.00 95.88 85 LEU A CA 1
ATOM 686 C C . LEU A 1 85 ? 8.659 -7.068 -22.812 1.00 95.88 85 LEU A C 1
ATOM 688 O O . LEU A 1 85 ? 8.874 -8.277 -22.885 1.00 95.88 85 LEU A O 1
ATOM 692 N N . ILE A 1 86 ? 8.456 -6.453 -21.649 1.00 96.38 86 ILE A N 1
ATOM 693 C CA . ILE A 1 86 ? 8.563 -7.108 -20.348 1.00 96.38 86 ILE A CA 1
ATOM 694 C C . ILE A 1 86 ? 7.201 -7.683 -19.956 1.00 96.38 86 ILE A C 1
ATOM 696 O O . ILE A 1 86 ? 6.155 -7.043 -20.091 1.00 96.38 86 ILE A O 1
ATOM 700 N N . SER A 1 87 ? 7.220 -8.916 -19.454 1.00 94.94 87 SER A N 1
ATOM 701 C CA . SER A 1 87 ? 6.013 -9.612 -19.018 1.00 94.94 87 SER A CA 1
ATOM 702 C C . SER A 1 87 ? 5.269 -8.838 -17.922 1.00 94.94 87 SER A C 1
ATOM 704 O O . SER A 1 87 ? 5.889 -8.246 -17.038 1.00 94.94 87 SER A O 1
ATOM 706 N N . GLU A 1 88 ? 3.935 -8.838 -17.995 1.00 94.44 88 GLU A N 1
ATOM 707 C CA . GLU A 1 88 ? 3.053 -8.131 -17.052 1.00 94.44 88 GLU A CA 1
ATOM 708 C C . GLU A 1 88 ? 3.123 -8.705 -15.638 1.00 94.44 88 GLU A C 1
ATOM 710 O O . GLU A 1 88 ? 2.870 -8.002 -14.674 1.00 94.44 88 GLU A O 1
ATOM 715 N N . ASP A 1 89 ? 3.505 -9.968 -15.486 1.00 92.25 89 ASP A N 1
ATOM 716 C CA . ASP A 1 89 ? 3.658 -10.597 -14.179 1.00 92.25 89 ASP A CA 1
ATOM 717 C C . ASP A 1 89 ? 4.960 -10.208 -13.464 1.00 92.25 89 ASP A C 1
ATOM 719 O O . ASP A 1 89 ? 5.102 -10.529 -12.289 1.00 92.25 89 ASP A O 1
ATOM 723 N N . LEU A 1 90 ? 5.909 -9.519 -14.108 1.00 94.44 90 LEU A N 1
ATOM 724 C CA . LEU A 1 90 ? 7.178 -9.145 -13.484 1.00 94.44 90 LEU A CA 1
ATOM 725 C C . LEU A 1 90 ? 7.078 -7.814 -12.733 1.00 94.44 90 LEU A C 1
ATOM 727 O O . LEU A 1 90 ? 6.816 -6.767 -13.321 1.00 94.44 90 LEU A O 1
ATOM 731 N N . ILE A 1 91 ? 7.434 -7.820 -11.444 1.00 94.94 91 ILE A N 1
ATOM 732 C CA . ILE A 1 91 ? 7.387 -6.624 -10.580 1.00 94.94 91 ILE A CA 1
ATOM 733 C C . ILE A 1 91 ? 8.232 -5.476 -11.146 1.00 94.94 91 ILE A C 1
ATOM 735 O O . ILE A 1 91 ? 7.839 -4.312 -11.051 1.00 94.94 91 ILE A O 1
ATOM 739 N N . ILE A 1 92 ? 9.367 -5.794 -11.778 1.00 96.06 92 ILE A N 1
ATOM 740 C CA . ILE A 1 92 ? 10.265 -4.799 -12.376 1.00 96.06 92 ILE A CA 1
ATOM 741 C C . ILE A 1 92 ? 9.581 -3.971 -13.470 1.00 96.06 92 ILE A C 1
ATOM 743 O O . ILE A 1 92 ? 9.920 -2.801 -13.629 1.00 96.06 92 ILE A O 1
ATOM 747 N N . ARG A 1 93 ? 8.587 -4.532 -14.180 1.00 97.44 93 ARG A N 1
ATOM 748 C CA . ARG A 1 93 ? 7.780 -3.768 -15.135 1.00 97.44 93 ARG A CA 1
ATOM 749 C C . ARG A 1 93 ? 7.033 -2.655 -14.417 1.00 97.44 93 ARG A C 1
ATOM 751 O O . ARG A 1 93 ? 7.159 -1.510 -14.819 1.00 97.44 93 ARG A O 1
ATOM 758 N N . GLY A 1 94 ? 6.361 -2.955 -13.306 1.00 96.56 94 GLY A N 1
ATOM 759 C CA . GLY A 1 94 ? 5.677 -1.935 -12.506 1.00 96.56 94 GLY A CA 1
ATOM 760 C C . GLY A 1 94 ? 6.621 -0.845 -11.987 1.00 96.56 94 GLY A C 1
ATOM 761 O O . GLY A 1 94 ? 6.267 0.327 -11.985 1.00 96.56 94 GLY A O 1
ATOM 762 N N . GLU A 1 95 ? 7.855 -1.193 -11.615 1.00 96.38 95 GLU A N 1
ATOM 763 C CA . GLU A 1 95 ? 8.861 -0.193 -11.219 1.00 96.38 95 GLU A CA 1
ATOM 764 C C . GLU A 1 95 ? 9.261 0.737 -12.379 1.00 96.38 95 GLU A C 1
ATOM 766 O O . GLU A 1 95 ? 9.478 1.930 -12.162 1.00 96.38 95 GLU A O 1
ATOM 771 N N . ILE A 1 96 ? 9.328 0.216 -13.609 1.00 98.25 96 ILE A N 1
ATOM 772 C CA . ILE A 1 96 ? 9.548 1.017 -14.821 1.00 98.25 96 ILE A CA 1
ATOM 773 C C . ILE A 1 96 ? 8.339 1.922 -15.090 1.00 98.25 96 ILE A C 1
ATOM 775 O O . ILE A 1 96 ? 8.522 3.109 -15.366 1.00 98.25 96 ILE A O 1
ATOM 779 N N . GLU A 1 97 ? 7.115 1.404 -14.955 1.00 98.12 97 GLU A N 1
ATOM 780 C CA . GLU A 1 97 ? 5.885 2.191 -15.126 1.00 98.12 97 GLU A CA 1
ATOM 781 C C . GLU A 1 97 ? 5.785 3.348 -14.124 1.00 98.12 97 GLU A C 1
ATOM 783 O O . GLU A 1 97 ? 5.390 4.448 -14.504 1.00 98.12 97 GLU A O 1
ATOM 788 N N . ASP A 1 98 ? 6.200 3.165 -12.865 1.00 96.94 98 ASP A N 1
ATOM 789 C CA . ASP A 1 98 ? 6.206 4.250 -11.872 1.00 96.94 98 ASP A CA 1
ATOM 790 C C . ASP A 1 98 ? 7.133 5.405 -12.297 1.00 96.94 98 ASP A C 1
ATOM 792 O O . ASP A 1 98 ? 6.741 6.572 -12.224 1.00 96.94 98 ASP A O 1
ATOM 796 N N . ILE A 1 99 ? 8.334 5.112 -12.811 1.00 98.25 99 ILE A N 1
ATOM 797 C CA . ILE A 1 99 ? 9.260 6.140 -13.325 1.00 98.25 99 ILE A CA 1
ATOM 798 C C . ILE A 1 99 ? 8.689 6.801 -14.587 1.00 98.25 99 ILE A C 1
ATOM 800 O O . ILE A 1 99 ? 8.713 8.028 -14.715 1.00 98.25 99 ILE A O 1
ATOM 804 N N . THR A 1 100 ? 8.129 5.993 -15.486 1.00 98.50 100 THR A N 1
ATOM 805 C CA . THR A 1 100 ? 7.497 6.443 -16.735 1.00 98.50 100 THR A CA 1
ATOM 806 C C . THR A 1 100 ? 6.334 7.390 -16.440 1.00 98.50 100 THR A C 1
ATOM 808 O O . THR A 1 100 ? 6.259 8.473 -17.017 1.00 98.50 100 THR A O 1
ATOM 811 N N . SER A 1 101 ? 5.490 7.061 -15.457 1.00 97.94 101 SER A N 1
ATOM 812 C CA . SER A 1 101 ? 4.365 7.901 -15.037 1.00 97.94 101 SER A CA 1
ATOM 813 C C . SER A 1 101 ? 4.822 9.262 -14.499 1.00 97.94 101 SER A C 1
ATOM 815 O O . SER A 1 101 ? 4.186 10.284 -14.769 1.00 97.94 101 SER A O 1
ATOM 817 N N . LYS A 1 102 ? 5.956 9.318 -13.784 1.00 97.81 102 LYS A N 1
ATOM 818 C CA . LYS A 1 102 ? 6.542 10.574 -13.285 1.00 97.81 102 LYS A CA 1
ATOM 819 C C . LYS A 1 102 ? 7.059 11.443 -14.430 1.00 97.81 102 LYS A C 1
ATOM 821 O O . LYS A 1 102 ? 6.844 12.656 -14.404 1.00 97.81 102 LYS A O 1
ATOM 826 N N . ALA A 1 103 ? 7.702 10.842 -15.433 1.00 98.50 103 ALA A N 1
ATOM 827 C CA . ALA A 1 103 ? 8.124 11.540 -16.647 1.00 98.50 103 ALA A CA 1
ATOM 828 C C . ALA A 1 103 ? 6.911 12.090 -17.422 1.00 98.50 103 ALA A C 1
ATOM 830 O O . ALA A 1 103 ? 6.840 13.291 -17.684 1.00 98.50 103 ALA A O 1
ATOM 831 N N . ALA A 1 104 ? 5.901 11.251 -17.671 1.00 98.44 104 ALA A N 1
ATOM 832 C CA . ALA A 1 104 ? 4.655 11.640 -18.333 1.00 98.44 104 ALA A CA 1
ATOM 833 C C . ALA A 1 104 ? 3.905 12.750 -17.577 1.00 98.44 104 ALA A C 1
ATOM 835 O O . ALA A 1 104 ? 3.373 13.683 -18.181 1.00 98.44 104 ALA A O 1
ATOM 836 N N . THR A 1 105 ? 3.929 12.720 -16.240 1.00 97.88 105 THR A N 1
ATOM 837 C CA . THR A 1 105 ? 3.351 13.777 -15.396 1.00 97.88 105 THR A CA 1
ATOM 838 C C . THR A 1 105 ? 4.045 15.124 -15.626 1.00 97.88 105 THR A C 1
ATOM 840 O O . THR A 1 105 ? 3.363 16.139 -15.780 1.00 97.88 105 THR A O 1
ATOM 843 N N . ARG A 1 106 ? 5.387 15.163 -15.707 1.00 98.19 106 ARG A N 1
ATOM 844 C CA . ARG A 1 106 ? 6.139 16.400 -16.014 1.00 98.19 106 ARG A CA 1
ATOM 845 C C . ARG A 1 106 ? 5.822 16.934 -17.410 1.00 98.19 106 ARG A C 1
ATOM 847 O O . ARG A 1 106 ? 5.732 18.147 -17.595 1.00 98.19 106 ARG A O 1
ATOM 854 N N . LEU A 1 107 ? 5.599 16.030 -18.362 1.00 98.25 107 LEU A N 1
ATOM 855 C CA . LEU A 1 107 ? 5.202 16.348 -19.735 1.00 98.25 107 LEU A CA 1
ATOM 856 C C . LEU A 1 107 ? 3.714 16.705 -19.875 1.00 98.25 107 LEU A C 1
ATOM 858 O O . LEU A 1 107 ? 3.311 17.246 -20.902 1.00 98.25 107 LEU A O 1
ATOM 862 N N . LYS A 1 108 ? 2.904 16.466 -18.834 1.00 97.94 108 LYS A N 1
ATOM 863 C CA . LYS A 1 108 ? 1.439 16.625 -18.826 1.00 97.94 108 LYS A CA 1
ATOM 864 C C . LYS A 1 108 ? 0.720 15.699 -19.819 1.00 97.94 108 LYS A C 1
ATOM 866 O O . LYS A 1 108 ? -0.357 16.034 -20.310 1.00 97.94 108 LYS A O 1
ATOM 871 N N . HIS A 1 109 ? 1.294 14.531 -20.095 1.00 98.00 109 HIS A N 1
ATOM 872 C CA . HIS A 1 109 ? 0.698 13.494 -20.939 1.00 98.00 109 HIS A CA 1
ATOM 873 C C . HIS A 1 109 ? -0.222 12.591 -20.101 1.00 98.00 109 HIS A C 1
ATOM 875 O O . HIS A 1 109 ? 0.156 11.499 -19.682 1.00 98.00 109 HIS A O 1
ATOM 881 N N . LEU A 1 110 ? -1.430 13.076 -19.795 1.00 95.69 110 LEU A N 1
ATOM 882 C CA . LEU A 1 110 ? -2.352 12.399 -18.867 1.00 95.69 110 LEU A CA 1
ATOM 883 C C . LEU A 1 110 ? -2.781 11.002 -19.337 1.00 95.69 110 LEU A C 1
ATOM 885 O O . LEU A 1 110 ? -2.889 10.101 -18.513 1.00 95.69 110 LEU A O 1
ATOM 889 N N . ASP A 1 111 ? -2.948 10.791 -20.644 1.00 96.06 111 ASP A N 1
ATOM 890 C CA . ASP A 1 111 ? -3.311 9.480 -21.195 1.00 96.06 111 ASP A CA 1
ATOM 891 C C . ASP A 1 111 ? -2.206 8.431 -20.984 1.00 96.06 111 ASP A C 1
ATOM 893 O O . ASP A 1 111 ? -2.483 7.234 -20.903 1.00 96.06 111 ASP A O 1
ATOM 897 N N . ILE A 1 112 ? -0.947 8.870 -20.893 1.00 97.69 112 ILE A N 1
ATOM 898 C CA . ILE A 1 112 ? 0.187 8.006 -20.567 1.00 97.69 112 ILE A CA 1
ATOM 899 C C . ILE A 1 112 ? 0.231 7.725 -19.066 1.00 97.69 112 ILE A C 1
ATOM 901 O O . ILE A 1 112 ? 0.442 6.580 -18.680 1.00 97.69 112 ILE A O 1
ATOM 905 N N . VAL A 1 113 ? -0.040 8.723 -18.218 1.00 97.25 113 VAL A N 1
ATOM 906 C CA . VAL A 1 113 ? -0.147 8.522 -16.761 1.00 97.25 113 VAL A CA 1
ATOM 907 C C . VAL A 1 113 ? -1.216 7.477 -16.427 1.00 97.25 113 VAL A C 1
ATOM 909 O O . VAL A 1 113 ? -0.948 6.572 -15.639 1.00 97.25 113 VAL A O 1
ATOM 912 N N . GLU A 1 114 ? -2.388 7.559 -17.065 1.00 95.38 114 GLU A N 1
ATOM 913 C CA . GLU A 1 114 ? -3.477 6.582 -16.920 1.00 95.38 114 GLU A CA 1
ATOM 914 C C . GLU A 1 114 ? -3.003 5.156 -17.252 1.00 95.38 114 GLU A C 1
ATOM 916 O O . GLU A 1 114 ? -3.117 4.253 -16.418 1.00 95.38 114 GLU A O 1
ATOM 921 N N . LYS A 1 115 ? -2.379 4.969 -18.425 1.00 95.56 115 LYS A N 1
ATOM 922 C CA . LYS A 1 115 ? -1.835 3.669 -18.862 1.00 95.56 115 LYS A CA 1
ATOM 923 C C . LYS A 1 115 ? -0.770 3.134 -17.908 1.00 95.56 115 LYS A C 1
ATOM 925 O O . LYS A 1 115 ? -0.792 1.946 -17.584 1.00 95.56 115 LYS A O 1
ATOM 930 N N . CYS A 1 116 ? 0.142 3.992 -17.448 1.00 97.69 116 CYS A N 1
ATOM 931 C CA . CYS A 1 116 ? 1.178 3.604 -16.496 1.00 97.69 116 CYS A CA 1
ATOM 932 C C . CYS A 1 116 ? 0.572 3.143 -15.168 1.00 97.69 116 CYS A C 1
ATOM 934 O O . CYS A 1 116 ? 1.002 2.124 -14.646 1.00 97.69 116 CYS A O 1
ATOM 936 N N . TYR A 1 117 ? -0.427 3.844 -14.619 1.00 97.00 117 TYR A N 1
ATOM 937 C CA . TYR A 1 117 ? -1.041 3.461 -13.338 1.00 97.00 117 TYR A CA 1
ATOM 938 C C . TYR A 1 117 ? -1.739 2.103 -13.415 1.00 97.00 117 TYR A C 1
ATOM 940 O O . TYR A 1 117 ? -1.613 1.295 -12.493 1.00 97.00 117 TYR A O 1
ATOM 948 N N . GLU A 1 118 ? -2.435 1.825 -14.520 1.00 96.06 118 GLU A N 1
ATOM 949 C CA . GLU A 1 118 ? -2.999 0.498 -14.763 1.00 96.06 118 GLU A CA 1
ATOM 950 C C . GLU A 1 118 ? -1.889 -0.562 -14.836 1.00 96.06 118 GLU A C 1
ATOM 952 O O . GLU A 1 118 ? -1.893 -1.512 -14.050 1.00 96.06 118 GLU A O 1
ATOM 957 N N . ALA A 1 119 ? -0.902 -0.380 -15.721 1.00 96.44 119 ALA A N 1
ATOM 958 C CA . ALA A 1 119 ? 0.197 -1.329 -15.916 1.00 96.44 119 ALA A CA 1
ATOM 959 C C . ALA A 1 119 ? 1.017 -1.568 -14.633 1.00 96.44 119 ALA A C 1
ATOM 961 O O . ALA A 1 119 ? 1.428 -2.700 -14.349 1.00 96.44 119 ALA A O 1
ATOM 962 N N . GLU A 1 120 ? 1.205 -0.524 -13.826 1.00 95.88 120 GLU A N 1
ATOM 963 C CA . GLU A 1 120 ? 1.866 -0.589 -12.531 1.00 95.88 120 GLU A CA 1
ATOM 964 C C . GLU A 1 120 ? 1.097 -1.494 -11.565 1.00 95.88 120 GLU A C 1
ATOM 966 O O . GLU A 1 120 ? 1.705 -2.340 -10.910 1.00 95.88 120 GLU A O 1
ATOM 971 N N . PHE A 1 121 ? -0.232 -1.371 -11.488 1.00 96.31 121 PHE A N 1
ATOM 972 C CA . PHE A 1 121 ? -1.028 -2.235 -10.622 1.00 96.31 121 PHE A CA 1
ATOM 973 C C . PHE A 1 121 ? -1.017 -3.696 -11.087 1.00 96.31 121 PHE A C 1
ATOM 975 O O . PHE A 1 121 ? -0.866 -4.586 -10.247 1.00 96.31 121 PHE A O 1
ATOM 982 N N . TYR A 1 122 ? -1.137 -3.965 -12.392 1.00 96.38 122 TYR A N 1
ATOM 983 C CA . TYR A 1 122 ? -1.110 -5.342 -12.905 1.00 96.38 122 TYR A CA 1
ATOM 984 C C . TYR A 1 122 ? 0.241 -6.030 -12.652 1.00 96.38 122 TYR A C 1
ATOM 986 O O . TYR A 1 122 ? 0.265 -7.213 -12.299 1.00 96.38 122 TYR A O 1
ATOM 994 N N . SER A 1 123 ? 1.338 -5.266 -12.704 1.00 95.94 123 SER A N 1
ATOM 995 C CA . SER A 1 123 ? 2.702 -5.765 -12.475 1.00 95.94 123 SER A CA 1
ATOM 996 C C . SER A 1 123 ? 3.137 -5.769 -11.008 1.00 95.94 123 SER A C 1
ATOM 998 O O . SER A 1 123 ? 3.965 -6.579 -10.598 1.00 95.94 123 SER A O 1
ATOM 1000 N N . LYS A 1 124 ? 2.595 -4.865 -10.190 1.00 94.19 124 LYS A N 1
ATOM 1001 C CA . LYS A 1 124 ? 2.931 -4.692 -8.772 1.00 94.19 124 LYS A CA 1
ATOM 1002 C C . LYS A 1 124 ? 1.667 -4.287 -8.008 1.00 94.19 124 LYS A C 1
ATOM 1004 O O . LYS A 1 124 ? 1.418 -3.105 -7.755 1.00 94.19 124 LYS A O 1
ATOM 1009 N N . SER A 1 125 ? 0.874 -5.282 -7.607 1.00 94.50 125 SER A N 1
ATOM 1010 C CA . SER A 1 125 ? -0.487 -5.100 -7.060 1.00 94.50 125 SER A CA 1
ATOM 1011 C C . SER A 1 125 ? -0.524 -4.665 -5.588 1.00 94.50 125 SER A C 1
ATOM 1013 O O . SER A 1 125 ? -1.209 -5.253 -4.752 1.00 94.50 125 SER A O 1
ATOM 1015 N N . THR A 1 126 ? 0.231 -3.622 -5.246 1.00 92.81 126 THR A N 1
ATOM 1016 C CA . THR A 1 126 ? 0.245 -3.028 -3.902 1.00 92.81 126 THR A CA 1
ATOM 1017 C C . THR A 1 126 ? -0.988 -2.158 -3.657 1.00 92.81 126 THR A C 1
ATOM 1019 O O . THR A 1 126 ? -1.609 -1.651 -4.593 1.00 92.81 126 THR A O 1
ATOM 1022 N N . LEU A 1 127 ? -1.308 -1.897 -2.383 1.00 94.12 127 LEU A N 1
ATOM 1023 C CA . LEU A 1 127 ? -2.391 -0.974 -2.033 1.00 94.12 127 LEU A CA 1
ATOM 1024 C C . LEU A 1 127 ? -2.146 0.447 -2.566 1.00 94.12 127 LEU A C 1
ATOM 1026 O O . LEU A 1 127 ? -3.093 1.110 -2.976 1.00 94.12 127 LEU A O 1
ATOM 1030 N N . ASN A 1 128 ? -0.898 0.927 -2.571 1.00 92.44 128 ASN A N 1
ATOM 1031 C CA . ASN A 1 128 ? -0.591 2.256 -3.105 1.00 92.44 128 ASN A CA 1
ATOM 1032 C C . ASN A 1 128 ? -1.003 2.374 -4.577 1.00 92.44 128 ASN A C 1
ATOM 1034 O O . ASN A 1 128 ? -1.664 3.341 -4.957 1.00 92.44 128 ASN A O 1
ATOM 1038 N N . ASN A 1 129 ? -0.679 1.352 -5.367 1.00 94.19 129 ASN A N 1
ATOM 1039 C CA . ASN A 1 129 ? -0.968 1.331 -6.797 1.00 94.19 129 ASN A CA 1
ATOM 1040 C C . ASN A 1 129 ? -2.462 1.135 -7.042 1.00 94.19 129 ASN A C 1
ATOM 1042 O O . ASN A 1 129 ? -3.031 1.789 -7.905 1.00 94.19 129 ASN A O 1
ATOM 1046 N N . TYR A 1 130 ? -3.131 0.349 -6.197 1.00 95.81 130 TYR A N 1
ATOM 1047 C CA . TYR A 1 130 ? -4.585 0.228 -6.232 1.00 95.81 130 TYR A CA 1
ATOM 1048 C C . TYR A 1 130 ? -5.296 1.559 -5.942 1.00 95.81 130 TYR A C 1
ATOM 1050 O O . TYR A 1 130 ? -6.220 1.945 -6.652 1.00 95.81 130 TYR A O 1
ATOM 1058 N N . LEU A 1 131 ? -4.847 2.304 -4.925 1.00 94.38 131 LEU A N 1
ATOM 1059 C CA . LEU A 1 131 ? -5.426 3.602 -4.567 1.00 94.38 131 LEU A CA 1
ATOM 1060 C C . LEU A 1 131 ? -5.219 4.664 -5.654 1.00 94.38 131 LEU A C 1
ATOM 1062 O O . LEU A 1 131 ? -6.090 5.515 -5.824 1.00 94.38 131 LEU A O 1
ATOM 1066 N N . ARG A 1 132 ? -4.113 4.604 -6.411 1.00 92.75 132 ARG A N 1
ATOM 1067 C CA . ARG A 1 132 ? -3.885 5.466 -7.586 1.00 92.75 132 ARG A CA 1
ATOM 1068 C C . ARG A 1 132 ? -4.951 5.266 -8.668 1.00 92.75 132 ARG A C 1
ATOM 1070 O O . ARG A 1 132 ? -5.315 6.233 -9.325 1.00 92.75 132 ARG A O 1
ATOM 1077 N N . LEU A 1 133 ? -5.522 4.066 -8.811 1.00 95.62 133 LEU A N 1
ATOM 1078 C CA . LEU A 1 133 ? -6.580 3.818 -9.802 1.00 95.62 133 LEU A CA 1
ATOM 1079 C C . LEU A 1 133 ? -7.835 4.662 -9.534 1.00 95.62 133 LEU A C 1
ATOM 1081 O O . LEU A 1 133 ? -8.489 5.097 -10.474 1.00 95.62 133 LEU A O 1
ATOM 1085 N N . PHE A 1 134 ? -8.134 4.981 -8.269 1.00 94.81 134 PHE A N 1
ATOM 1086 C CA . PHE A 1 134 ? -9.245 5.871 -7.900 1.00 94.81 134 PHE A CA 1
ATOM 1087 C C . PHE A 1 134 ? -9.001 7.347 -8.254 1.00 94.81 134 PHE A C 1
ATOM 1089 O O . PHE A 1 134 ? -9.880 8.179 -8.018 1.00 94.81 134 PHE A O 1
ATOM 1096 N N . GLU A 1 135 ? -7.809 7.709 -8.728 1.00 91.75 135 GLU A N 1
ATOM 1097 C CA . GLU A 1 135 ? -7.476 9.058 -9.202 1.00 91.75 135 GLU A CA 1
ATOM 1098 C C . GLU A 1 135 ? -7.720 9.203 -10.716 1.00 91.75 135 GLU A C 1
ATOM 1100 O O . GLU A 1 135 ? -7.716 10.322 -11.225 1.00 91.75 135 GLU A O 1
ATOM 1105 N N . LEU A 1 136 ? -7.978 8.093 -11.421 1.00 92.31 136 LEU A N 1
ATOM 1106 C CA . LEU A 1 136 ? -8.191 8.068 -12.866 1.00 92.31 136 LEU A CA 1
ATOM 1107 C C . LEU A 1 136 ? -9.637 8.443 -13.253 1.00 92.31 136 LEU A C 1
ATOM 1109 O O . LEU A 1 136 ? -10.582 8.183 -12.496 1.00 92.31 136 LEU A O 1
ATOM 1113 N N . PRO A 1 137 ? -9.853 9.006 -14.456 1.00 89.31 137 PRO A N 1
ATOM 1114 C CA . PRO A 1 137 ? -11.187 9.114 -15.040 1.00 89.31 137 PRO A CA 1
ATOM 1115 C C . PRO A 1 137 ? -11.822 7.730 -15.238 1.00 89.31 137 PRO A C 1
ATOM 1117 O O . PRO A 1 137 ? -11.144 6.781 -15.622 1.00 89.31 137 PRO A O 1
ATOM 1120 N N . TYR A 1 138 ? -13.137 7.614 -15.022 1.00 87.12 138 TYR A N 1
ATOM 1121 C CA . TYR A 1 138 ? -13.889 6.358 -15.208 1.00 87.12 138 TYR A CA 1
ATOM 1122 C C . TYR A 1 138 ? -13.315 5.159 -14.423 1.00 87.12 138 TYR A C 1
ATOM 1124 O O . TYR A 1 138 ? -13.357 4.014 -14.891 1.00 87.12 138 TYR A O 1
ATOM 1132 N N . TYR A 1 139 ? -12.771 5.429 -13.230 1.00 92.81 139 TYR A N 1
ATOM 1133 C CA . TYR A 1 139 ? -12.080 4.445 -12.400 1.00 92.81 139 TYR A CA 1
ATOM 1134 C C . TYR A 1 139 ? -12.934 3.218 -12.064 1.00 92.81 139 TYR A C 1
ATOM 1136 O O . TYR A 1 139 ? -12.363 2.159 -11.837 1.00 92.81 139 TYR A O 1
ATOM 1144 N N . GLU A 1 140 ? -14.269 3.310 -12.056 1.00 91.25 140 GLU A N 1
ATOM 1145 C CA . GLU A 1 140 ? -15.167 2.221 -11.653 1.00 91.25 140 GLU A CA 1
ATOM 1146 C C . GLU A 1 140 ? -14.924 0.924 -12.450 1.00 91.25 140 GLU A C 1
ATOM 1148 O O . GLU A 1 140 ? -14.824 -0.157 -11.875 1.00 91.25 140 GLU A O 1
ATOM 1153 N N . ASN A 1 141 ? -14.746 1.019 -13.773 1.00 90.94 141 ASN A N 1
ATOM 1154 C CA . ASN A 1 141 ? -14.443 -0.150 -14.614 1.00 90.94 141 ASN A CA 1
ATOM 1155 C C . ASN A 1 141 ? -13.012 -0.668 -14.374 1.00 90.94 141 ASN A C 1
ATOM 1157 O O . ASN A 1 141 ? -12.754 -1.873 -14.418 1.00 90.94 141 ASN A O 1
ATOM 1161 N N . ILE A 1 142 ? -12.080 0.248 -14.107 1.00 94.06 142 ILE A N 1
ATOM 1162 C CA . ILE A 1 142 ? -10.669 -0.067 -13.870 1.00 94.06 142 ILE A CA 1
ATOM 1163 C C . ILE A 1 142 ? -10.523 -0.842 -12.554 1.00 94.06 142 ILE A C 1
ATOM 1165 O O . ILE A 1 142 ? -9.913 -1.911 -12.543 1.00 94.06 142 ILE A O 1
ATOM 1169 N N . ILE A 1 143 ? -11.140 -0.369 -11.465 1.00 94.75 143 ILE A N 1
ATOM 1170 C CA . ILE A 1 143 ? -11.055 -1.012 -10.145 1.00 94.75 143 ILE A CA 1
ATOM 1171 C C . ILE A 1 143 ? -11.738 -2.387 -10.117 1.00 94.75 143 ILE A C 1
ATOM 1173 O O . ILE A 1 143 ? -11.226 -3.310 -9.480 1.00 94.75 143 ILE A O 1
ATOM 1177 N N . ASP A 1 144 ? -12.825 -2.572 -10.873 1.00 91.12 144 ASP A N 1
ATOM 1178 C CA . ASP A 1 144 ? -13.511 -3.863 -10.997 1.00 91.12 144 ASP A CA 1
ATOM 1179 C C . ASP A 1 144 ? -12.615 -4.923 -11.654 1.00 91.12 144 ASP A C 1
ATOM 1181 O O . ASP A 1 144 ? -12.582 -6.084 -11.232 1.00 91.12 144 ASP A O 1
ATOM 1185 N N . LYS A 1 145 ? -11.875 -4.540 -12.702 1.00 94.69 145 LYS A N 1
ATOM 1186 C CA . LYS A 1 145 ? -10.901 -5.423 -13.362 1.00 94.69 145 LYS A CA 1
ATOM 1187 C C . LYS A 1 145 ? -9.683 -5.669 -12.479 1.00 94.69 145 LYS A C 1
ATOM 1189 O O . LYS A 1 145 ? -9.272 -6.818 -12.326 1.00 94.69 145 LYS A O 1
ATOM 1194 N N . ALA A 1 146 ? -9.157 -4.616 -11.861 1.00 96.00 146 ALA A N 1
ATOM 1195 C CA . ALA A 1 146 ? -8.023 -4.680 -10.949 1.00 96.00 146 ALA A CA 1
ATOM 1196 C C . ALA A 1 146 ? -8.302 -5.604 -9.750 1.00 96.00 146 ALA A C 1
ATOM 1198 O O . ALA A 1 146 ? -7.465 -6.430 -9.391 1.00 96.00 146 ALA A O 1
ATOM 1199 N N . THR A 1 147 ? -9.504 -5.547 -9.173 1.00 94.88 147 THR A N 1
ATOM 1200 C CA . THR A 1 147 ? -9.895 -6.441 -8.072 1.00 94.88 147 THR A CA 1
ATOM 1201 C C . THR A 1 147 ? -9.919 -7.900 -8.516 1.00 94.88 147 THR A C 1
ATOM 1203 O O . THR A 1 147 ? -9.339 -8.752 -7.845 1.00 94.88 147 THR A O 1
ATOM 1206 N N . LYS A 1 148 ? -10.518 -8.196 -9.678 1.00 95.19 148 LYS A N 1
ATOM 1207 C CA . LYS A 1 148 ? -10.531 -9.558 -10.242 1.00 95.19 148 LYS A CA 1
ATOM 1208 C C . LYS A 1 148 ? -9.119 -10.068 -10.520 1.00 95.19 148 LYS A C 1
ATOM 1210 O O . LYS A 1 148 ? -8.819 -11.215 -10.212 1.00 95.19 148 LYS A O 1
ATOM 1215 N N . HIS A 1 149 ? -8.238 -9.220 -11.052 1.00 95.62 149 HIS A N 1
ATOM 1216 C CA . HIS A 1 149 ? -6.823 -9.556 -11.231 1.00 95.62 149 HIS A CA 1
ATOM 1217 C C . HIS A 1 149 ? -6.163 -9.933 -9.903 1.00 95.62 149 HIS A C 1
ATOM 1219 O O . HIS A 1 149 ? -5.593 -11.018 -9.788 1.00 95.62 149 HIS A O 1
ATOM 1225 N N . ALA A 1 150 ? -6.319 -9.097 -8.872 1.00 95.75 150 ALA A N 1
ATOM 1226 C CA . ALA A 1 150 ? -5.745 -9.338 -7.550 1.00 95.75 150 ALA A CA 1
ATOM 1227 C C . ALA A 1 150 ? -6.184 -10.680 -6.936 1.00 95.75 150 ALA A C 1
ATOM 1229 O O . ALA A 1 150 ? -5.385 -11.358 -6.289 1.00 95.75 150 ALA A O 1
ATOM 1230 N N . GLU A 1 151 ? -7.431 -11.103 -7.162 1.00 94.12 151 GLU A N 1
ATOM 1231 C CA . GLU A 1 151 ? -7.932 -12.410 -6.718 1.00 94.12 151 GLU A CA 1
ATOM 1232 C C . GLU A 1 151 ? -7.204 -13.583 -7.387 1.00 94.12 151 GLU A C 1
ATOM 1234 O O . GLU A 1 151 ? -6.929 -14.590 -6.724 1.00 94.12 151 GLU A O 1
ATOM 1239 N N . THR A 1 152 ? -6.867 -13.442 -8.674 1.00 94.44 152 THR A N 1
ATOM 1240 C CA . THR A 1 152 ? -6.197 -14.483 -9.473 1.00 94.44 152 THR A CA 1
ATOM 1241 C C . THR A 1 152 ? -4.704 -14.622 -9.186 1.00 94.44 152 THR A C 1
ATOM 1243 O O . THR A 1 152 ? -4.116 -15.644 -9.543 1.00 94.44 152 THR A O 1
ATOM 1246 N N . LEU A 1 153 ? -4.089 -13.642 -8.514 1.00 93.69 153 LEU A N 1
ATOM 1247 C CA . LEU A 1 153 ? -2.662 -13.680 -8.201 1.00 93.69 153 LEU A CA 1
ATOM 1248 C C . LEU A 1 153 ? -2.303 -14.849 -7.269 1.00 93.69 153 LEU A C 1
ATOM 1250 O O . LEU A 1 153 ? -3.072 -15.198 -6.363 1.00 93.69 153 LEU A O 1
ATOM 1254 N N . PRO A 1 154 ? -1.110 -15.444 -7.437 1.00 92.12 154 PRO A N 1
ATOM 1255 C CA . PRO A 1 154 ? -0.635 -16.490 -6.543 1.00 92.12 154 PRO A CA 1
ATOM 1256 C C . PRO A 1 154 ? -0.375 -15.930 -5.136 1.00 92.12 154 PRO A C 1
ATOM 1258 O O . PRO A 1 154 ? 0.128 -14.821 -4.981 1.00 92.12 154 PRO A O 1
ATOM 1261 N N . GLU A 1 155 ? -0.676 -16.715 -4.098 1.00 87.38 155 GLU A N 1
ATOM 1262 C CA . GLU A 1 155 ? -0.427 -16.329 -2.693 1.00 87.38 155 GLU A CA 1
ATOM 1263 C C . GLU A 1 155 ? 1.002 -16.629 -2.232 1.00 87.38 155 GLU A C 1
ATOM 1265 O O . GLU A 1 155 ? 1.538 -15.953 -1.359 1.00 87.38 155 GLU A O 1
ATOM 1270 N N . ASN A 1 156 ? 1.629 -17.635 -2.843 1.00 70.06 156 ASN A N 1
ATOM 1271 C CA . ASN A 1 156 ? 2.981 -18.086 -2.546 1.00 70.06 156 ASN A CA 1
ATOM 1272 C C . ASN A 1 156 ? 3.768 -18.189 -3.851 1.00 70.06 156 ASN A C 1
ATOM 1274 O O . ASN A 1 156 ? 3.833 -19.266 -4.438 1.00 70.06 156 ASN A O 1
ATOM 1278 N N . SER A 1 157 ? 4.391 -17.104 -4.308 1.00 57.19 157 SER A N 1
ATOM 1279 C CA . SER A 1 157 ? 5.338 -17.205 -5.429 1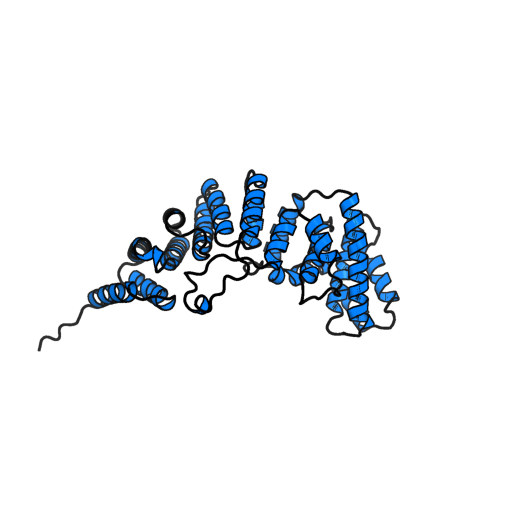.00 57.19 157 SER A CA 1
ATOM 1280 C C . SER A 1 157 ? 6.791 -17.319 -4.969 1.00 57.19 157 SER A C 1
ATOM 1282 O O . SER A 1 157 ? 7.690 -17.113 -5.769 1.00 57.19 157 SER A O 1
ATOM 1284 N N . MET A 1 158 ? 7.052 -17.626 -3.692 1.00 50.81 158 MET A N 1
ATOM 1285 C CA . MET A 1 158 ? 8.423 -17.709 -3.191 1.00 50.81 158 MET A CA 1
ATOM 1286 C C . MET A 1 158 ? 9.005 -19.098 -3.459 1.00 50.81 158 MET A C 1
ATOM 1288 O O . MET A 1 158 ? 8.956 -19.998 -2.617 1.00 50.81 158 MET A O 1
ATOM 1292 N N . SER A 1 159 ? 9.581 -19.278 -4.644 1.00 50.66 159 SER A N 1
ATOM 1293 C CA . SER A 1 159 ? 10.564 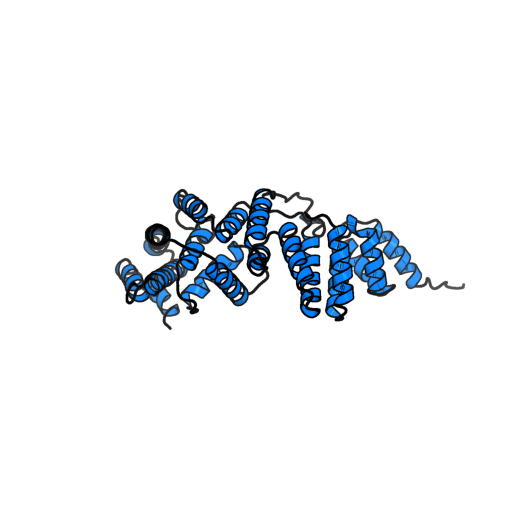-20.336 -4.834 1.00 50.66 159 SER A CA 1
ATOM 1294 C C . SER A 1 159 ? 11.844 -19.954 -4.073 1.00 50.66 159 SER A C 1
ATOM 1296 O O . SER A 1 159 ? 12.176 -18.778 -3.915 1.00 50.66 159 SER A O 1
ATOM 1298 N N . LYS A 1 160 ? 12.634 -20.934 -3.616 1.00 43.72 160 LYS A N 1
ATOM 1299 C CA . LYS A 1 160 ? 13.977 -20.660 -3.058 1.00 43.72 160 LYS A CA 1
ATOM 1300 C C . LYS A 1 160 ? 14.905 -19.928 -4.051 1.00 43.72 160 LYS A C 1
ATOM 1302 O O . LYS A 1 160 ? 15.918 -19.382 -3.623 1.00 43.72 160 LYS A O 1
ATOM 1307 N N . PHE A 1 161 ? 14.566 -19.906 -5.343 1.00 43.22 161 PHE A N 1
ATOM 1308 C CA . PHE A 1 161 ? 15.323 -19.238 -6.401 1.00 43.22 161 PHE A CA 1
ATOM 1309 C C . PHE A 1 161 ? 15.054 -17.716 -6.480 1.00 43.22 161 PHE A C 1
ATOM 1311 O O . PHE A 1 161 ? 15.931 -16.982 -6.933 1.00 43.22 161 PHE A O 1
ATOM 1318 N N . ASP A 1 162 ? 13.939 -17.207 -5.931 1.00 52.19 162 ASP A N 1
ATOM 1319 C CA . ASP A 1 162 ? 13.566 -15.769 -5.936 1.00 52.19 162 ASP A CA 1
ATOM 1320 C C . ASP A 1 162 ? 14.414 -14.879 -5.005 1.00 52.19 162 ASP A C 1
ATOM 1322 O O . ASP A 1 162 ? 14.313 -13.642 -5.009 1.00 52.19 162 ASP A O 1
ATOM 1326 N N . TYR A 1 163 ? 15.259 -15.495 -4.174 1.00 57.38 163 TYR A N 1
ATOM 1327 C CA . TYR A 1 163 ? 16.185 -14.778 -3.295 1.00 57.38 163 TYR A CA 1
ATOM 1328 C C . TYR A 1 163 ? 17.430 -14.255 -4.022 1.00 57.38 163 TYR A C 1
ATOM 1330 O O . TYR A 1 163 ? 18.024 -13.287 -3.546 1.00 57.38 163 TYR A O 1
ATOM 1338 N N . TYR A 1 164 ? 17.811 -14.859 -5.153 1.00 61.00 164 TYR A N 1
ATOM 1339 C CA . TYR A 1 164 ? 19.072 -14.557 -5.846 1.00 61.00 164 TYR A CA 1
ATOM 1340 C C . TYR A 1 164 ? 18.908 -13.723 -7.124 1.00 61.00 164 TYR A C 1
ATOM 1342 O O . TYR A 1 164 ? 19.895 -13.172 -7.610 1.00 61.00 164 TYR A O 1
ATOM 1350 N N . ASN A 1 165 ? 17.689 -13.627 -7.665 1.00 83.00 165 ASN A N 1
ATOM 1351 C CA . ASN A 1 165 ? 17.409 -12.887 -8.895 1.00 83.00 165 ASN A CA 1
ATOM 1352 C C . ASN A 1 165 ? 16.160 -12.006 -8.738 1.00 83.00 165 ASN A C 1
ATOM 1354 O O . ASN A 1 165 ? 15.080 -12.324 -9.238 1.00 83.00 165 ASN A O 1
ATOM 1358 N N . LYS A 1 166 ? 16.289 -10.913 -7.979 1.00 87.12 166 LYS A N 1
ATOM 1359 C CA . LYS A 1 166 ? 15.186 -10.003 -7.644 1.00 87.12 166 LYS A CA 1
ATOM 1360 C C . LYS A 1 166 ? 14.543 -9.382 -8.879 1.00 87.12 166 LYS A C 1
ATOM 1362 O O . LYS A 1 166 ? 13.341 -9.138 -8.851 1.00 87.12 166 LYS A O 1
ATOM 1367 N N . GLN A 1 167 ? 15.309 -9.154 -9.946 1.00 89.06 167 GLN A N 1
ATOM 1368 C CA . GLN A 1 167 ? 14.777 -8.584 -11.190 1.00 89.06 167 GLN A CA 1
ATOM 1369 C C . GLN A 1 167 ? 13.767 -9.494 -11.913 1.00 89.06 167 GLN A C 1
ATOM 1371 O O . GLN A 1 167 ? 13.010 -9.002 -12.740 1.00 89.06 167 GLN A O 1
ATOM 1376 N N . MET A 1 168 ? 13.728 -10.795 -11.592 1.00 91.19 168 MET A N 1
ATOM 1377 C CA . MET A 1 168 ? 12.799 -11.768 -12.190 1.00 91.19 168 MET A CA 1
ATOM 1378 C C . MET A 1 168 ? 11.618 -12.108 -11.272 1.00 91.19 168 MET A C 1
ATOM 1380 O O . MET A 1 168 ? 10.902 -13.077 -11.514 1.00 91.19 168 MET A O 1
ATOM 1384 N N . ARG A 1 169 ? 11.413 -11.336 -10.197 1.00 90.44 169 ARG A N 1
ATOM 1385 C CA . ARG A 1 169 ? 10.322 -11.584 -9.253 1.00 90.44 169 ARG A CA 1
ATOM 1386 C C . ARG A 1 169 ? 8.970 -11.369 -9.910 1.00 90.44 169 ARG A C 1
ATOM 1388 O O . ARG A 1 169 ? 8.689 -10.293 -10.441 1.00 90.44 169 ARG A O 1
ATOM 1395 N N . MET A 1 170 ? 8.129 -12.384 -9.773 1.00 91.94 170 MET A N 1
ATOM 1396 C CA . MET A 1 170 ? 6.741 -12.340 -10.202 1.00 91.94 170 MET A CA 1
ATOM 1397 C C . MET A 1 170 ? 5.845 -11.690 -9.147 1.00 91.94 170 MET A C 1
ATOM 1399 O O . MET A 1 170 ? 6.077 -11.811 -7.939 1.00 91.94 170 MET A O 1
ATOM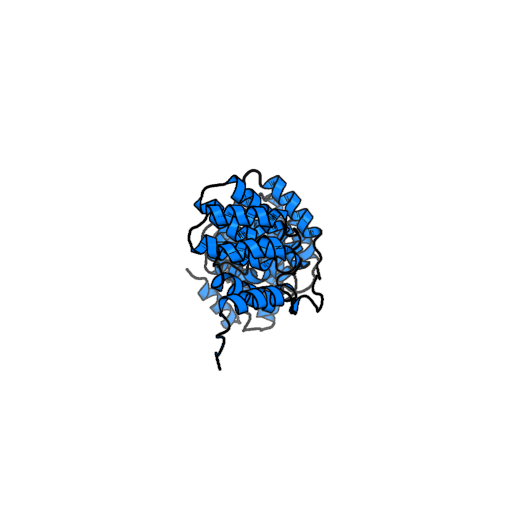 1403 N N . ASN A 1 171 ? 4.807 -11.015 -9.623 1.00 92.94 171 ASN A N 1
ATOM 1404 C CA . ASN A 1 171 ? 3.761 -10.417 -8.823 1.00 92.94 171 ASN A CA 1
ATOM 1405 C C . ASN A 1 171 ? 2.981 -11.511 -8.085 1.00 92.94 171 ASN A C 1
ATOM 1407 O O . ASN A 1 171 ? 2.596 -12.537 -8.650 1.00 92.94 171 ASN A O 1
ATOM 1411 N N . ASN A 1 172 ? 2.754 -11.288 -6.799 1.00 91.81 172 ASN A N 1
ATOM 1412 C CA . ASN A 1 172 ? 2.012 -12.184 -5.928 1.00 91.81 172 ASN A CA 1
ATOM 1413 C C . ASN A 1 172 ? 1.255 -11.359 -4.894 1.00 91.81 172 ASN A C 1
ATOM 1415 O O . ASN A 1 172 ? 1.598 -10.205 -4.627 1.00 91.81 172 ASN A O 1
ATOM 1419 N N . LEU A 1 173 ? 0.227 -11.958 -4.303 1.00 91.62 173 LEU A N 1
ATOM 1420 C CA . LEU A 1 173 ? -0.557 -11.293 -3.279 1.00 91.62 173 LEU A CA 1
ATOM 1421 C C . LEU A 1 173 ? -1.009 -12.302 -2.233 1.00 91.62 173 LEU A C 1
ATOM 1423 O O . LEU A 1 173 ? -1.733 -13.245 -2.545 1.00 91.62 173 LEU A O 1
ATOM 1427 N N . SER A 1 174 ? -0.589 -12.097 -0.985 1.00 91.00 174 SER A N 1
ATOM 1428 C CA . SER A 1 174 ? -1.041 -12.920 0.138 1.00 91.00 174 SER A CA 1
ATOM 1429 C C . SER A 1 174 ? -2.553 -12.801 0.338 1.00 91.00 174 SER A C 1
ATOM 1431 O O . SER A 1 174 ? -3.165 -11.803 -0.050 1.00 91.00 174 SER A O 1
ATOM 1433 N N . GLU A 1 175 ? -3.157 -13.785 1.006 1.00 91.81 175 GLU A N 1
ATOM 1434 C CA . GLU A 1 175 ? -4.589 -13.755 1.328 1.00 91.81 175 GLU A CA 1
ATOM 1435 C C . GLU A 1 175 ? -4.986 -12.474 2.092 1.00 91.81 175 GLU A C 1
ATOM 1437 O O . GLU A 1 175 ? -5.971 -11.823 1.745 1.00 91.81 175 GLU A O 1
ATOM 1442 N N . ASP A 1 176 ? -4.171 -12.052 3.068 1.00 91.81 176 ASP A N 1
ATOM 1443 C CA . ASP A 1 176 ? -4.395 -10.814 3.826 1.00 91.81 176 ASP A CA 1
ATOM 1444 C C . ASP A 1 176 ? -4.401 -9.579 2.907 1.00 91.81 176 ASP A C 1
ATOM 1446 O O . ASP A 1 176 ? -5.243 -8.696 3.066 1.00 91.81 176 ASP A O 1
ATOM 1450 N N . TYR A 1 177 ? -3.493 -9.494 1.929 1.00 93.38 177 TYR A N 1
ATOM 1451 C CA . TYR A 1 177 ? -3.470 -8.359 1.004 1.00 93.38 177 TYR A CA 1
ATOM 1452 C C . TYR A 1 177 ? -4.587 -8.416 -0.039 1.00 93.38 177 TYR A C 1
ATOM 1454 O O . TYR A 1 177 ? -5.115 -7.364 -0.394 1.00 93.38 177 TYR A O 1
ATOM 1462 N N . LYS A 1 178 ? -5.028 -9.607 -0.460 1.00 95.44 178 LYS A N 1
ATOM 1463 C CA . LYS A 1 178 ? -6.251 -9.751 -1.264 1.00 95.44 178 LYS A CA 1
ATOM 1464 C C . LYS A 1 178 ? -7.455 -9.184 -0.516 1.00 95.44 178 LYS A C 1
ATOM 1466 O O . LYS A 1 178 ? -8.208 -8.392 -1.076 1.00 95.44 178 LYS A O 1
ATOM 1471 N N . ASP A 1 179 ? -7.604 -9.507 0.767 1.00 95.88 179 ASP A N 1
ATOM 1472 C CA . ASP A 1 179 ? -8.676 -8.947 1.593 1.00 95.88 179 ASP A CA 1
ATOM 1473 C C . ASP A 1 179 ? -8.548 -7.425 1.789 1.00 95.88 179 ASP A C 1
ATOM 1475 O O . ASP A 1 179 ? -9.562 -6.727 1.860 1.00 95.88 179 ASP A O 1
ATOM 1479 N N . VAL A 1 180 ? -7.325 -6.881 1.858 1.00 96.69 180 VAL A N 1
ATOM 1480 C CA . VAL A 1 180 ? -7.114 -5.423 1.841 1.00 96.69 180 VAL A CA 1
ATOM 1481 C C . VAL A 1 180 ? -7.666 -4.828 0.545 1.00 96.69 180 VAL A C 1
ATOM 1483 O O . VAL A 1 180 ? -8.475 -3.906 0.617 1.00 96.69 180 VAL A O 1
ATOM 1486 N N . ILE A 1 181 ? -7.307 -5.365 -0.625 1.00 96.94 181 ILE A N 1
ATOM 1487 C CA . ILE A 1 181 ? -7.830 -4.879 -1.914 1.00 96.94 181 ILE A CA 1
ATOM 1488 C C . ILE A 1 181 ? -9.361 -4.954 -1.943 1.00 96.94 181 ILE A C 1
ATOM 1490 O O . ILE A 1 181 ? -10.009 -3.963 -2.269 1.00 96.94 181 ILE A O 1
ATOM 1494 N N . LYS A 1 182 ? -9.955 -6.061 -1.483 1.00 96.38 182 LYS A N 1
ATOM 1495 C CA . LYS A 1 182 ? -11.415 -6.214 -1.356 1.00 96.38 182 LYS A CA 1
ATOM 1496 C C . LYS A 1 182 ? -12.060 -5.155 -0.466 1.00 96.38 182 LYS A C 1
ATOM 1498 O O . LYS A 1 182 ? -13.114 -4.620 -0.808 1.00 96.38 182 LYS A O 1
ATOM 1503 N N . PHE A 1 183 ? -11.436 -4.820 0.666 1.00 97.81 183 PHE A N 1
ATOM 1504 C CA . PHE A 1 183 ? -11.910 -3.734 1.525 1.00 97.81 183 PHE A CA 1
ATOM 1505 C C . PHE A 1 183 ? -11.937 -2.404 0.767 1.00 97.81 183 PHE A C 1
ATOM 1507 O O . PHE A 1 183 ? -12.946 -1.702 0.792 1.00 97.81 183 PHE A O 1
ATOM 1514 N N . PHE A 1 184 ? -10.853 -2.076 0.062 1.00 96.81 184 PHE A N 1
ATOM 1515 C CA . PHE A 1 184 ? -10.765 -0.852 -0.731 1.00 96.81 184 PHE A CA 1
ATOM 1516 C C . PHE A 1 184 ? -11.635 -0.895 -2.000 1.00 96.81 184 PHE A C 1
ATOM 1518 O O . PHE A 1 184 ? -12.018 0.152 -2.506 1.00 96.81 184 PHE A O 1
ATOM 1525 N N . ASN A 1 185 ? -12.045 -2.067 -2.482 1.00 95.75 185 ASN A N 1
ATOM 1526 C CA . ASN A 1 185 ? -13.058 -2.191 -3.532 1.00 95.75 185 ASN A CA 1
ATOM 1527 C C . ASN A 1 185 ? -14.504 -2.007 -3.020 1.00 95.75 185 ASN A C 1
ATOM 1529 O O . ASN A 1 185 ? -15.457 -2.091 -3.785 1.00 95.75 185 ASN A O 1
ATOM 1533 N N . GLY A 1 186 ? -14.699 -1.781 -1.717 1.00 95.62 186 GLY A N 1
ATOM 1534 C CA . GLY A 1 186 ? -16.030 -1.600 -1.138 1.00 95.62 186 GLY A CA 1
ATOM 1535 C C . GLY A 1 186 ? -16.755 -2.906 -0.797 1.00 95.62 186 GLY A C 1
ATOM 1536 O O . GLY A 1 186 ? -17.931 -2.876 -0.426 1.00 95.62 186 GLY A O 1
ATOM 1537 N N . GLU A 1 187 ? -16.075 -4.061 -0.821 1.00 96.25 187 GLU A N 1
ATOM 1538 C CA . GLU A 1 187 ? -16.622 -5.360 -0.388 1.00 96.25 187 GLU A CA 1
ATOM 1539 C C . GLU A 1 187 ? -16.713 -5.469 1.151 1.00 96.25 187 GLU A C 1
ATOM 1541 O O . GLU A 1 187 ? -16.334 -6.465 1.777 1.00 96.25 187 GLU A O 1
ATOM 1546 N N . PHE A 1 188 ? -17.239 -4.427 1.799 1.00 97.81 188 PHE A N 1
ATOM 1547 C CA . PHE A 1 188 ? -17.283 -4.293 3.252 1.00 97.81 188 PHE A CA 1
ATOM 1548 C C . PHE A 1 188 ? -18.023 -5.452 3.922 1.00 97.81 188 PHE A C 1
ATOM 1550 O O . PHE A 1 188 ? -17.593 -5.938 4.961 1.00 97.81 188 PHE A O 1
ATOM 1557 N N . GLU A 1 189 ? -19.107 -5.949 3.327 1.00 97.81 189 GLU A N 1
ATOM 1558 C CA . GLU A 1 189 ? -19.876 -7.047 3.917 1.00 97.81 189 GLU A CA 1
ATOM 1559 C C . GLU A 1 189 ? -19.062 -8.349 3.991 1.00 97.81 189 GLU A C 1
ATOM 1561 O O . GLU A 1 189 ? -19.130 -9.077 4.986 1.00 97.81 189 GLU A O 1
ATOM 1566 N N . TYR A 1 190 ? -18.255 -8.637 2.967 1.00 96.88 190 TYR A N 1
ATOM 1567 C CA . TYR A 1 190 ? -17.369 -9.798 2.954 1.00 96.88 190 TYR A CA 1
ATOM 1568 C C . TYR A 1 190 ? -16.309 -9.681 4.062 1.00 96.88 190 TYR A C 1
ATOM 1570 O O . TYR A 1 190 ? -16.177 -10.588 4.891 1.00 96.88 190 TYR A O 1
ATOM 1578 N N . ILE A 1 191 ? -15.642 -8.526 4.158 1.00 97.94 191 ILE A N 1
ATOM 1579 C CA . ILE A 1 191 ? -14.592 -8.262 5.156 1.00 97.94 191 ILE A CA 1
ATOM 1580 C C . ILE A 1 191 ? -15.153 -8.261 6.582 1.00 97.94 191 ILE A C 1
ATOM 1582 O O . ILE A 1 191 ? -14.563 -8.860 7.488 1.00 97.94 191 ILE A O 1
ATOM 1586 N N . TYR A 1 192 ? -16.331 -7.669 6.780 1.00 98.12 192 TYR A N 1
ATOM 1587 C CA . TYR A 1 192 ? -17.075 -7.724 8.035 1.00 98.12 192 TYR A CA 1
ATOM 1588 C C . TYR A 1 192 ? -17.334 -9.174 8.456 1.00 98.12 192 TYR A C 1
ATOM 1590 O O . TYR A 1 192 ? -17.023 -9.564 9.582 1.00 98.12 192 TYR A O 1
ATOM 1598 N N . ASN A 1 193 ? -17.872 -9.998 7.551 1.00 97.38 193 ASN A N 1
ATOM 1599 C CA . ASN A 1 193 ? -18.194 -11.389 7.853 1.00 97.38 193 ASN A CA 1
ATOM 1600 C C . ASN A 1 193 ? -16.942 -12.227 8.132 1.00 97.38 193 ASN A C 1
ATOM 1602 O O . ASN A 1 193 ? -16.975 -13.056 9.046 1.00 97.38 193 ASN A O 1
ATOM 1606 N N . LYS A 1 194 ? -15.840 -11.994 7.408 1.00 95.50 194 LYS A N 1
ATOM 1607 C CA . LYS A 1 194 ? -14.548 -12.646 7.666 1.00 95.50 194 LYS A CA 1
ATOM 1608 C C . LYS A 1 194 ? -14.041 -12.310 9.070 1.00 95.50 194 LYS A C 1
ATOM 1610 O O . LYS A 1 194 ? -13.818 -13.217 9.873 1.00 95.50 194 LYS A O 1
ATOM 1615 N N . CYS A 1 195 ? -13.989 -11.023 9.422 1.00 95.25 195 CYS A N 1
ATOM 1616 C CA . CYS A 1 195 ? -13.564 -10.583 10.753 1.00 95.25 195 CYS A CA 1
ATOM 1617 C C . CYS A 1 195 ? -14.498 -11.078 11.870 1.00 95.25 195 CYS A C 1
ATOM 1619 O O . CYS A 1 195 ? -14.039 -11.438 12.950 1.00 95.25 195 CYS A O 1
ATOM 1621 N N . LYS A 1 196 ? -15.814 -11.107 11.638 1.00 93.31 196 LYS A N 1
ATOM 1622 C CA . LYS A 1 196 ? -16.802 -11.543 12.635 1.00 93.31 196 LYS A CA 1
ATOM 1623 C C . LYS A 1 196 ? -16.756 -13.049 12.904 1.00 93.31 196 LYS A C 1
ATOM 1625 O O . LYS A 1 196 ? -17.003 -13.463 14.036 1.00 93.31 196 LYS A O 1
ATOM 1630 N N . LYS A 1 197 ? -16.481 -13.865 11.880 1.00 92.44 197 LYS A N 1
ATOM 1631 C CA . LYS A 1 197 ? -16.346 -15.328 12.010 1.00 92.44 197 LYS A CA 1
ATOM 1632 C C . LYS A 1 197 ? -15.072 -15.727 12.750 1.00 92.44 197 LYS A C 1
ATOM 1634 O O . LYS A 1 197 ? -15.071 -16.755 13.427 1.00 92.44 197 LYS A O 1
ATOM 1639 N N . ASP A 1 198 ? -14.023 -14.917 12.649 1.00 89.06 198 ASP A N 1
ATOM 1640 C CA . ASP A 1 198 ? -12.804 -15.096 13.426 1.00 89.06 198 ASP A CA 1
ATOM 1641 C C . ASP A 1 198 ? -13.101 -14.930 14.929 1.00 89.06 198 ASP A C 1
ATOM 1643 O O . ASP A 1 198 ? -13.410 -13.842 15.424 1.00 89.06 198 ASP A O 1
ATOM 1647 N N . LYS A 1 199 ? -13.031 -16.043 15.667 1.00 84.88 199 LYS A N 1
ATOM 1648 C CA . LYS A 1 199 ? -13.282 -16.086 17.116 1.00 84.88 199 LYS A CA 1
ATOM 1649 C C . LYS A 1 199 ? -12.078 -15.643 17.943 1.00 84.88 199 LYS A C 1
ATOM 1651 O O . LYS A 1 199 ? -12.214 -15.508 19.158 1.00 84.88 199 LYS A O 1
ATOM 1656 N N . SER A 1 200 ? -10.920 -15.433 17.319 1.00 84.19 200 SER A N 1
ATOM 1657 C CA . SER A 1 200 ? -9.745 -14.942 18.022 1.00 84.19 200 SER A CA 1
ATOM 1658 C C . SER A 1 200 ? -9.984 -13.525 18.545 1.00 84.19 200 SER A C 1
ATOM 1660 O O . SER A 1 200 ? -10.714 -12.709 17.962 1.00 84.19 200 SER A O 1
ATOM 1662 N N . THR A 1 201 ? -9.379 -13.232 19.693 1.00 80.81 201 THR A N 1
ATOM 1663 C CA . THR A 1 201 ? -9.313 -11.865 20.200 1.00 80.81 201 THR A CA 1
ATOM 1664 C C . THR A 1 201 ? -8.509 -11.021 19.222 1.00 80.81 201 THR A C 1
ATOM 1666 O O . THR A 1 201 ? -7.457 -11.456 18.761 1.00 80.81 201 THR A O 1
ATOM 1669 N N . LEU A 1 202 ? -8.964 -9.791 18.964 1.00 82.62 202 LEU A N 1
ATOM 1670 C CA . LEU A 1 202 ? -8.248 -8.812 18.147 1.00 82.62 202 LEU A CA 1
ATOM 1671 C C . LEU A 1 202 ? -6.756 -8.756 18.528 1.00 82.62 202 LEU A C 1
ATOM 1673 O O . LEU A 1 202 ? -6.385 -8.297 19.613 1.00 82.62 202 LEU A O 1
ATOM 1677 N N . GLY A 1 203 ? -5.903 -9.255 17.634 1.00 75.69 203 GLY A N 1
ATOM 1678 C CA . GLY A 1 203 ? -4.453 -9.285 17.772 1.00 75.69 203 GLY A CA 1
ATOM 1679 C C . GLY A 1 203 ? -3.808 -8.191 16.928 1.00 75.69 203 GLY A C 1
ATOM 1680 O O . GLY A 1 203 ? -4.057 -8.075 15.733 1.00 75.69 203 GLY A O 1
ATOM 1681 N N . TRP A 1 204 ? -2.943 -7.378 17.535 1.00 68.88 204 TRP A N 1
ATOM 1682 C CA . TRP A 1 204 ? -2.282 -6.281 16.811 1.00 68.88 204 TRP A CA 1
ATOM 1683 C C . TRP A 1 204 ? -1.216 -6.751 15.815 1.00 68.88 204 TRP A C 1
ATOM 1685 O O . TRP A 1 204 ? -0.839 -6.001 14.924 1.00 68.88 204 TRP A O 1
ATOM 1695 N N . SER A 1 205 ? -0.707 -7.970 15.996 1.00 66.94 205 SER A N 1
ATOM 1696 C CA . SER A 1 205 ? 0.421 -8.524 15.234 1.00 66.94 205 SER A CA 1
ATOM 1697 C C . SER A 1 205 ? 0.080 -9.847 14.546 1.00 66.94 205 SER A C 1
ATOM 1699 O O . SER A 1 205 ? 0.954 -10.454 13.945 1.00 66.94 205 SER A O 1
ATOM 1701 N N . SER A 1 206 ? -1.164 -10.313 14.655 1.00 70.94 206 SER A N 1
ATOM 1702 C CA . SER A 1 206 ? -1.593 -11.621 14.160 1.00 70.94 206 SER A CA 1
ATOM 1703 C C . SER A 1 206 ? -3.004 -11.533 13.596 1.00 70.94 206 SER A C 1
ATOM 1705 O O . SER A 1 206 ? -3.882 -10.960 14.246 1.00 70.94 206 SER A O 1
ATOM 1707 N N . GLY A 1 207 ? -3.217 -12.148 12.435 1.00 84.75 207 GLY A N 1
ATOM 1708 C CA . GLY A 1 207 ? -4.528 -12.283 11.811 1.00 84.75 207 GLY A CA 1
ATOM 1709 C C . GLY A 1 207 ? -5.069 -10.994 11.191 1.00 84.75 207 GLY A C 1
ATOM 1710 O O . GLY A 1 207 ? -4.788 -9.872 11.639 1.00 84.75 207 GLY A O 1
ATOM 1711 N N . PHE A 1 208 ? -5.909 -11.173 10.175 1.00 91.31 208 PHE A N 1
ATOM 1712 C CA . PHE A 1 208 ? -6.504 -10.086 9.405 1.00 91.31 208 PHE A CA 1
ATOM 1713 C C . PHE A 1 208 ? -7.387 -9.148 10.242 1.00 91.31 208 PHE A C 1
ATOM 1715 O O . PHE A 1 208 ? -7.479 -7.955 9.960 1.00 91.31 208 PHE A O 1
ATOM 1722 N N . LYS A 1 209 ? -7.985 -9.631 11.341 1.00 92.19 209 LYS A N 1
ATOM 1723 C CA . LYS A 1 209 ? -8.826 -8.803 12.224 1.00 92.19 209 LYS A CA 1
ATOM 1724 C C . LYS A 1 209 ? -8.092 -7.558 12.746 1.00 92.19 209 LYS A C 1
ATOM 1726 O O . LYS A 1 209 ? -8.702 -6.502 12.905 1.00 92.19 209 LYS A O 1
ATOM 1731 N N . GLY A 1 210 ? -6.778 -7.661 12.961 1.00 92.62 210 GLY A N 1
ATOM 1732 C CA . GLY A 1 210 ? -5.927 -6.536 13.352 1.00 92.62 210 GLY A CA 1
ATOM 1733 C C . GLY A 1 210 ? -5.719 -5.460 12.277 1.00 92.62 210 GLY A C 1
ATOM 1734 O O . GLY A 1 210 ? -5.196 -4.402 12.602 1.00 92.62 210 GLY A O 1
ATOM 1735 N N . ILE A 1 211 ? -6.127 -5.723 11.034 1.00 94.19 211 ILE A N 1
ATOM 1736 C CA . ILE A 1 211 ? -6.198 -4.768 9.920 1.00 94.19 211 ILE A CA 1
ATOM 1737 C C . ILE A 1 211 ? -7.649 -4.310 9.741 1.00 94.19 211 ILE A C 1
ATOM 1739 O O . ILE A 1 211 ? -7.933 -3.113 9.760 1.00 94.19 211 ILE A O 1
ATOM 1743 N N . GLY A 1 212 ? -8.579 -5.266 9.641 1.00 96.06 212 GLY A N 1
ATOM 1744 C CA . GLY A 1 212 ? -9.986 -4.998 9.351 1.00 96.06 212 GLY A CA 1
ATOM 1745 C C . GLY A 1 212 ? -10.678 -4.109 10.387 1.00 96.06 212 GLY A C 1
ATOM 1746 O O . GLY A 1 212 ? -11.352 -3.157 10.007 1.00 96.06 212 GLY A O 1
ATOM 1747 N N . VAL A 1 213 ? -10.499 -4.358 11.692 1.00 96.81 213 VAL A N 1
ATOM 1748 C CA . VAL A 1 213 ? -11.155 -3.548 12.742 1.00 96.81 213 VAL A CA 1
ATOM 1749 C C . VAL A 1 213 ? -10.716 -2.074 12.688 1.00 96.81 213 VAL A C 1
ATOM 1751 O O . VAL A 1 213 ? -11.595 -1.214 12.603 1.00 96.81 213 VAL A O 1
ATOM 1754 N N . PRO A 1 214 ? -9.406 -1.746 12.676 1.00 96.50 214 PRO A N 1
ATOM 1755 C CA . PRO A 1 214 ? -8.948 -0.378 12.432 1.00 96.50 214 PRO A CA 1
ATOM 1756 C C . PRO A 1 214 ? -9.492 0.251 11.146 1.00 96.50 214 PRO A C 1
ATOM 1758 O O . PRO A 1 214 ? -9.958 1.387 11.186 1.00 96.50 214 PRO A O 1
ATOM 1761 N N . LEU A 1 215 ? -9.479 -0.480 10.024 1.00 97.38 215 LEU A N 1
ATOM 1762 C CA . LEU A 1 215 ? -9.987 0.027 8.746 1.00 97.38 215 LEU A CA 1
ATOM 1763 C C . LEU A 1 215 ? -11.478 0.377 8.817 1.00 97.38 215 LEU A C 1
ATOM 1765 O O . LEU A 1 215 ? -11.877 1.426 8.321 1.00 97.38 215 LEU A O 1
ATOM 1769 N N . PHE A 1 216 ? -12.295 -0.440 9.485 1.00 98.31 216 PHE A N 1
ATOM 1770 C CA . PHE A 1 216 ? -13.709 -0.129 9.699 1.00 98.31 216 PHE A CA 1
ATOM 1771 C C . PHE A 1 216 ? -13.917 1.102 10.588 1.00 98.31 216 PHE A C 1
ATOM 1773 O O . PHE A 1 216 ? -14.771 1.924 10.269 1.00 98.31 216 PHE A O 1
ATOM 1780 N N . ILE A 1 217 ? -13.139 1.280 11.663 1.00 97.81 217 ILE A N 1
ATOM 1781 C CA . ILE A 1 217 ? -13.204 2.509 12.479 1.00 97.81 217 ILE A CA 1
ATOM 1782 C C . ILE A 1 217 ? -12.899 3.730 11.598 1.00 97.81 217 ILE A C 1
ATOM 1784 O O . ILE A 1 217 ? -13.679 4.682 11.560 1.00 97.81 217 ILE A O 1
ATOM 1788 N N . LEU A 1 218 ? -11.810 3.672 10.825 1.00 96.56 218 LEU A N 1
ATOM 1789 C CA . LEU A 1 218 ? -11.414 4.744 9.911 1.00 96.56 218 LEU A CA 1
ATOM 1790 C C . LEU A 1 218 ? -12.452 4.996 8.811 1.00 96.56 218 LEU A C 1
ATOM 1792 O O . LEU A 1 218 ? -12.676 6.146 8.444 1.00 96.56 218 LEU A O 1
ATOM 1796 N N . LEU A 1 219 ? -13.114 3.957 8.300 1.00 97.38 219 LEU A N 1
ATOM 1797 C CA . LEU A 1 219 ? -14.185 4.058 7.308 1.00 97.38 219 LEU A CA 1
ATOM 1798 C C . LEU A 1 219 ? -15.424 4.772 7.871 1.00 97.38 219 LEU A C 1
ATOM 1800 O O . LEU A 1 219 ? -15.989 5.624 7.190 1.00 97.38 219 LEU A O 1
ATOM 1804 N N . LEU A 1 220 ? -15.829 4.497 9.113 1.00 97.00 220 LEU A N 1
ATOM 1805 C CA . LEU A 1 220 ? -17.039 5.095 9.697 1.00 97.00 220 LEU A CA 1
ATOM 1806 C C . LEU A 1 220 ? -16.850 6.541 10.194 1.00 97.00 220 LEU A C 1
ATOM 1808 O O . LEU A 1 220 ? -17.831 7.256 10.380 1.00 97.00 220 LEU A O 1
ATOM 1812 N N . TYR A 1 221 ? -15.612 6.993 10.399 1.00 94.31 221 TYR A N 1
ATOM 1813 C CA . TYR A 1 221 ? -15.284 8.328 10.921 1.00 94.31 221 TYR A CA 1
ATOM 1814 C C . TYR A 1 221 ? -15.651 9.472 9.951 1.00 94.31 221 TYR A C 1
ATOM 1816 O O . TYR A 1 221 ? -14.998 9.624 8.926 1.00 94.31 221 TYR A O 1
ATOM 1824 N N . LYS A 1 222 ? -16.656 10.312 10.209 1.00 90.62 222 LYS A N 1
ATOM 1825 C CA . LYS A 1 222 ? -17.120 11.271 9.177 1.00 90.62 222 LYS A CA 1
ATOM 1826 C C . LYS A 1 222 ? -16.212 12.481 8.960 1.00 90.62 222 LYS A C 1
ATOM 1828 O O . LYS A 1 222 ? -16.138 12.980 7.837 1.00 90.62 222 LYS A O 1
ATOM 1833 N N . ASP A 1 223 ? -15.524 12.943 9.996 1.00 84.75 223 ASP A N 1
ATOM 1834 C CA . ASP A 1 223 ? -14.777 14.194 9.905 1.00 84.75 223 ASP A CA 1
ATOM 1835 C C . ASP A 1 223 ? -13.493 14.040 9.078 1.00 84.75 223 ASP A C 1
ATOM 1837 O O . ASP A 1 223 ? -12.807 13.016 9.092 1.00 84.75 223 ASP A O 1
ATOM 1841 N N . LYS A 1 224 ? -13.113 15.096 8.356 1.00 81.50 224 LYS A N 1
ATOM 1842 C CA . LYS A 1 224 ? -11.828 15.121 7.636 1.00 81.50 224 LYS A CA 1
ATOM 1843 C C . LYS A 1 224 ? -10.661 15.513 8.548 1.00 81.50 224 LYS A C 1
ATOM 1845 O O . LYS A 1 224 ? -9.511 15.212 8.223 1.00 81.50 224 LYS A O 1
ATOM 1850 N N . LYS A 1 225 ? -10.948 16.126 9.705 1.00 82.75 225 LYS A N 1
ATOM 1851 C CA . LYS A 1 225 ? -9.951 16.646 10.651 1.00 82.75 225 LYS A CA 1
ATOM 1852 C C . LYS A 1 225 ? -8.998 15.541 11.117 1.00 82.75 225 LYS A C 1
ATOM 1854 O O . LYS A 1 225 ? -9.430 14.464 11.522 1.00 82.75 225 LYS A O 1
ATOM 1859 N N . ALA A 1 226 ? -7.699 15.821 11.052 1.00 82.88 226 ALA A N 1
ATOM 1860 C CA . ALA A 1 226 ? -6.685 14.971 11.656 1.00 82.88 226 ALA A CA 1
ATOM 1861 C C . ALA A 1 226 ? -6.726 15.105 13.181 1.00 82.88 226 ALA A C 1
ATOM 1863 O O . ALA A 1 226 ? -6.742 16.215 13.710 1.00 82.88 226 ALA A O 1
ATOM 1864 N N . THR A 1 227 ? -6.759 13.966 13.868 1.00 91.25 227 THR A N 1
ATOM 1865 C CA . THR A 1 227 ? -6.634 13.872 15.324 1.00 91.25 227 THR A CA 1
ATOM 1866 C C . THR A 1 227 ? -5.455 12.967 15.651 1.00 91.25 227 THR A C 1
ATOM 1868 O O . THR A 1 227 ? -5.158 12.019 14.914 1.00 91.25 227 THR A O 1
ATOM 1871 N N . LYS A 1 228 ? -4.821 13.194 16.808 1.00 92.56 228 LYS A N 1
ATOM 1872 C CA . LYS A 1 228 ? -3.709 12.351 17.283 1.00 92.56 228 LYS A CA 1
ATOM 1873 C C . LYS A 1 228 ? -4.096 10.868 17.357 1.00 92.56 228 LYS A C 1
ATOM 1875 O O . LYS A 1 228 ? -3.289 9.997 17.045 1.00 92.56 228 LYS A O 1
ATOM 1880 N N . ALA A 1 229 ? -5.334 10.567 17.758 1.00 93.56 229 ALA A N 1
ATOM 1881 C CA . ALA A 1 229 ? -5.822 9.194 17.859 1.00 93.56 229 ALA A CA 1
ATOM 1882 C C . ALA A 1 229 ? -5.947 8.533 16.477 1.00 93.56 229 ALA A C 1
ATOM 1884 O O . ALA A 1 229 ? -5.518 7.390 16.300 1.00 93.56 229 ALA A O 1
ATOM 1885 N N . ARG A 1 230 ? -6.486 9.256 15.486 1.00 92.50 230 ARG A N 1
ATOM 1886 C CA . ARG A 1 230 ? -6.632 8.770 14.109 1.00 92.50 230 ARG A CA 1
ATOM 1887 C C . ARG A 1 230 ? -5.279 8.523 13.451 1.00 92.50 230 ARG A C 1
ATOM 1889 O O . ARG A 1 230 ? -5.089 7.468 12.853 1.00 92.50 230 ARG A O 1
ATOM 1896 N N . GLU A 1 231 ? -4.339 9.454 13.599 1.00 92.19 231 GLU A N 1
ATOM 1897 C CA . GLU A 1 231 ? -2.970 9.304 13.091 1.00 92.19 231 GLU A CA 1
ATOM 1898 C C . GLU A 1 231 ? -2.285 8.080 13.699 1.00 92.19 231 GLU A C 1
ATOM 1900 O O . GLU A 1 231 ? -1.759 7.239 12.976 1.00 92.19 231 GLU A O 1
ATOM 1905 N N . GLN A 1 232 ? -2.366 7.902 15.022 1.00 93.12 232 GLN A N 1
ATOM 1906 C CA . GLN A 1 232 ? -1.805 6.716 15.669 1.00 93.12 232 GLN A CA 1
ATOM 1907 C C . GLN A 1 232 ? -2.466 5.414 15.194 1.00 93.12 232 GLN A C 1
ATOM 1909 O O . GLN A 1 232 ? -1.775 4.404 15.037 1.00 93.12 232 GLN A O 1
ATOM 1914 N N . LEU A 1 233 ? -3.778 5.417 14.928 1.00 94.12 233 LEU A N 1
ATOM 1915 C CA . LEU A 1 233 ? -4.466 4.254 14.367 1.00 94.12 233 LEU A CA 1
ATOM 1916 C C . LEU A 1 233 ? -3.991 3.953 12.938 1.00 94.12 233 LEU A C 1
ATOM 1918 O O . LEU A 1 233 ? -3.683 2.799 12.649 1.00 94.12 233 LEU A O 1
ATOM 1922 N N . MET A 1 234 ? -3.861 4.962 12.072 1.00 93.00 234 MET A N 1
ATOM 1923 C CA . MET A 1 234 ? -3.317 4.798 10.716 1.00 93.00 234 MET A CA 1
ATOM 1924 C C . MET A 1 234 ? -1.878 4.261 10.749 1.00 93.00 234 MET A C 1
ATOM 1926 O O . MET A 1 234 ? -1.579 3.253 10.105 1.00 93.00 234 MET A O 1
ATOM 1930 N N . ASN A 1 235 ? -1.016 4.841 11.589 1.00 90.62 235 ASN A N 1
ATOM 1931 C CA . ASN A 1 235 ? 0.377 4.407 11.772 1.00 90.62 235 ASN A CA 1
ATOM 1932 C C . ASN A 1 235 ? 0.476 2.945 12.188 1.00 90.62 235 ASN A C 1
ATOM 1934 O O . ASN A 1 235 ? 1.414 2.237 11.828 1.00 90.62 235 ASN A O 1
ATOM 1938 N N . SER A 1 236 ? -0.505 2.481 12.957 1.00 89.56 236 SER A N 1
ATOM 1939 C CA . SER A 1 236 ? -0.524 1.117 13.457 1.00 89.56 236 SER A CA 1
ATOM 1940 C C . SER A 1 236 ? -0.822 0.061 12.386 1.00 89.56 236 SER A C 1
ATOM 1942 O O . SER A 1 236 ? -0.494 -1.110 12.594 1.00 89.56 236 SER A O 1
ATOM 1944 N N . ILE A 1 237 ? -1.416 0.463 11.254 1.00 91.62 237 ILE A N 1
ATOM 1945 C CA . ILE A 1 237 ? -1.829 -0.445 10.177 1.00 91.62 237 ILE A CA 1
ATOM 1946 C C . ILE A 1 237 ? -1.113 -0.213 8.846 1.00 91.62 237 ILE A C 1
ATOM 1948 O O . ILE A 1 237 ? -1.146 -1.119 8.022 1.00 91.62 237 ILE A O 1
ATOM 1952 N N . ILE A 1 238 ? -0.437 0.922 8.633 1.00 90.31 238 ILE A N 1
ATOM 1953 C CA . ILE A 1 238 ? 0.148 1.314 7.333 1.00 90.31 238 ILE A CA 1
ATOM 1954 C C . ILE A 1 238 ? 1.033 0.219 6.698 1.00 90.31 238 ILE A C 1
ATOM 1956 O O . ILE A 1 238 ? 0.810 -0.200 5.563 1.00 90.31 238 ILE A O 1
ATOM 1960 N N . TYR A 1 239 ? 1.951 -0.369 7.470 1.00 87.44 239 TYR A N 1
ATOM 1961 C CA . TYR A 1 239 ? 2.789 -1.481 7.002 1.00 87.44 239 TYR A CA 1
ATOM 1962 C C . TYR A 1 239 ? 1.994 -2.771 6.782 1.00 87.44 239 TYR A C 1
ATOM 1964 O O . TYR A 1 239 ? 2.287 -3.558 5.883 1.00 87.44 239 TYR A O 1
ATOM 1972 N N . ARG A 1 240 ? 0.962 -2.994 7.600 1.00 88.38 240 ARG A N 1
ATOM 1973 C CA . ARG A 1 240 ? 0.128 -4.198 7.540 1.00 88.38 240 ARG A CA 1
ATOM 1974 C C . ARG A 1 240 ? -0.832 -4.195 6.359 1.00 88.38 240 ARG A C 1
ATOM 1976 O O . ARG A 1 240 ? -1.240 -5.267 5.942 1.00 88.38 240 ARG A O 1
ATOM 1983 N N . VAL A 1 241 ? -1.165 -3.023 5.823 1.00 91.19 241 VAL A N 1
ATOM 1984 C CA . VAL A 1 241 ? -1.932 -2.885 4.577 1.00 91.19 241 VAL A CA 1
ATOM 1985 C C . VAL A 1 241 ? -1.036 -2.837 3.333 1.00 91.19 241 VAL A C 1
ATOM 1987 O O . VAL A 1 241 ? -1.536 -2.662 2.229 1.00 91.19 241 VAL A O 1
ATOM 1990 N N . GLY A 1 242 ? 0.283 -3.003 3.497 1.00 85.06 242 GLY A N 1
ATOM 1991 C CA . GLY A 1 242 ? 1.234 -3.063 2.382 1.00 85.06 242 GLY A CA 1
ATOM 1992 C C . GLY A 1 242 ? 1.578 -1.697 1.784 1.00 85.06 242 GLY A C 1
ATOM 1993 O O . GLY A 1 242 ? 2.061 -1.627 0.658 1.00 85.06 242 GLY A O 1
ATOM 1994 N N . PHE A 1 243 ? 1.349 -0.608 2.521 1.00 83.69 243 PHE A N 1
ATOM 1995 C CA . PHE A 1 243 ? 1.658 0.755 2.088 1.00 83.69 243 PHE A CA 1
ATOM 1996 C C . PHE A 1 243 ? 3.054 1.161 2.598 1.00 83.69 243 PHE A C 1
ATOM 1998 O O . PHE A 1 243 ? 3.191 1.902 3.564 1.00 83.69 243 PHE A O 1
ATOM 2005 N N . VAL A 1 244 ? 4.105 0.567 2.019 1.00 64.81 244 VAL A N 1
ATOM 2006 C CA . VAL A 1 244 ? 5.484 0.605 2.563 1.00 64.81 244 VAL A CA 1
ATOM 2007 C C . VAL A 1 244 ? 6.329 1.768 2.016 1.00 64.81 244 VAL A C 1
ATOM 2009 O O . VAL A 1 244 ? 7.290 2.179 2.657 1.00 64.81 244 VAL A O 1
ATOM 2012 N N . GLU A 1 245 ? 5.981 2.313 0.849 1.00 59.97 245 GLU A N 1
ATOM 2013 C CA . GLU A 1 245 ? 6.832 3.248 0.084 1.00 59.97 245 GLU A CA 1
ATOM 2014 C C . GLU A 1 245 ? 6.504 4.734 0.307 1.00 59.97 245 GLU A C 1
ATOM 2016 O O . GLU A 1 245 ? 7.126 5.604 -0.298 1.00 59.97 245 GLU A O 1
ATOM 2021 N N . ALA A 1 246 ? 5.539 5.044 1.172 1.00 61.28 246 ALA A N 1
ATOM 2022 C CA . ALA A 1 246 ? 5.047 6.399 1.372 1.00 61.28 246 ALA A CA 1
ATOM 2023 C C . ALA A 1 246 ? 4.795 6.701 2.855 1.00 61.28 246 ALA A C 1
ATOM 2025 O O . ALA A 1 246 ? 4.518 5.807 3.657 1.00 61.28 246 ALA A O 1
ATOM 2026 N N . ASP A 1 247 ? 4.934 7.976 3.219 1.00 71.88 247 ASP A N 1
ATOM 2027 C CA . ASP A 1 247 ? 4.693 8.432 4.582 1.00 71.88 247 ASP A CA 1
ATOM 2028 C C . ASP A 1 247 ? 3.196 8.415 4.951 1.00 71.88 247 ASP A C 1
ATOM 2030 O O . ASP A 1 247 ? 2.298 8.128 4.151 1.00 71.88 247 ASP A O 1
ATOM 2034 N N . ILE A 1 248 ? 2.936 8.701 6.223 1.00 76.44 248 ILE A N 1
ATOM 2035 C CA . ILE A 1 248 ? 1.600 8.687 6.822 1.00 76.44 248 ILE A CA 1
ATOM 2036 C C . ILE A 1 248 ? 0.694 9.742 6.187 1.00 76.44 248 ILE A C 1
ATOM 2038 O O . ILE A 1 248 ? -0.507 9.510 6.045 1.00 76.44 248 ILE A O 1
ATOM 2042 N N . GLU A 1 249 ? 1.254 10.888 5.805 1.00 81.94 249 GLU A N 1
ATOM 2043 C CA . GLU A 1 249 ? 0.509 11.977 5.181 1.00 81.94 249 GLU A CA 1
ATOM 2044 C C . GLU A 1 249 ? 0.002 11.546 3.801 1.00 81.94 249 GLU A C 1
ATOM 2046 O O . GLU A 1 249 ? -1.189 11.667 3.507 1.00 81.94 249 GLU A O 1
ATOM 2051 N N . SER A 1 250 ? 0.869 10.927 3.002 1.00 84.81 250 SER A N 1
ATOM 2052 C CA . SER A 1 250 ? 0.523 10.335 1.712 1.00 84.81 250 SER A CA 1
ATOM 2053 C C . SER A 1 250 ? -0.556 9.255 1.845 1.00 84.81 250 SER A C 1
ATOM 2055 O O . SER A 1 250 ? -1.555 9.290 1.117 1.00 84.81 250 SER A O 1
ATOM 2057 N N . PHE A 1 251 ? -0.430 8.345 2.822 1.00 89.00 251 PHE A N 1
ATOM 2058 C CA . PHE A 1 251 ? -1.473 7.347 3.087 1.00 89.00 251 PHE A CA 1
ATOM 2059 C C . PHE A 1 251 ? -2.801 8.000 3.479 1.00 89.00 251 PHE A C 1
ATOM 2061 O O . PHE A 1 251 ? -3.842 7.662 2.917 1.00 89.00 251 PHE A O 1
ATOM 2068 N N . SER A 1 252 ? -2.775 8.948 4.419 1.00 89.69 252 SER A N 1
ATOM 2069 C CA . SER A 1 252 ? -3.967 9.655 4.891 1.00 89.69 252 SER A CA 1
ATOM 2070 C C . SER A 1 252 ? -4.679 10.367 3.739 1.00 89.69 252 SER A C 1
ATOM 2072 O O . SER A 1 252 ? -5.895 10.243 3.604 1.00 89.69 252 SER A O 1
ATOM 2074 N N . ASN A 1 253 ? -3.938 11.057 2.870 1.00 90.19 253 ASN A N 1
ATOM 2075 C CA . ASN A 1 253 ? -4.499 11.767 1.722 1.00 90.19 253 ASN A CA 1
ATOM 2076 C C . ASN A 1 253 ? -5.160 10.808 0.723 1.00 90.19 253 ASN A C 1
ATOM 2078 O O . ASN A 1 253 ? -6.312 11.021 0.337 1.00 90.19 253 ASN A O 1
ATOM 2082 N N . LYS A 1 254 ? -4.485 9.708 0.362 1.00 91.44 254 LYS A N 1
ATOM 2083 C CA . LYS A 1 254 ? -5.056 8.690 -0.537 1.00 91.44 254 LYS A CA 1
ATOM 2084 C C . LYS A 1 254 ? -6.262 7.987 0.079 1.00 91.44 254 LYS A C 1
ATOM 2086 O O . LYS A 1 254 ? -7.265 7.786 -0.602 1.00 91.44 254 LYS A O 1
ATOM 2091 N N . PHE A 1 255 ? -6.204 7.669 1.372 1.00 93.06 255 PHE A N 1
ATOM 2092 C CA . PHE A 1 255 ? -7.317 7.065 2.098 1.00 93.06 255 PHE A CA 1
ATOM 2093 C C . PHE A 1 255 ? -8.542 7.985 2.121 1.00 93.06 255 PHE A C 1
ATOM 2095 O O . PHE A 1 255 ? -9.649 7.524 1.859 1.00 93.06 255 PHE A O 1
ATOM 2102 N N . LEU A 1 256 ? -8.368 9.281 2.402 1.00 91.81 256 LEU A N 1
ATOM 2103 C CA . LEU A 1 256 ? -9.470 10.247 2.408 1.00 91.81 256 LEU A CA 1
ATOM 2104 C C . LEU A 1 256 ? -10.073 10.429 1.008 1.00 91.81 256 LEU A C 1
ATOM 2106 O O . LEU A 1 256 ? -11.292 10.364 0.871 1.00 91.81 256 LEU A O 1
ATOM 2110 N N . ASN A 1 257 ? -9.242 10.561 -0.031 1.00 92.25 257 ASN A N 1
ATOM 2111 C CA . ASN A 1 257 ? -9.703 10.648 -1.422 1.00 92.25 257 ASN A CA 1
ATOM 2112 C C . ASN A 1 257 ? -10.469 9.390 -1.873 1.00 92.25 257 ASN A C 1
ATOM 2114 O O . ASN A 1 257 ? -11.459 9.475 -2.599 1.00 92.25 257 ASN A O 1
ATOM 2118 N N . TRP A 1 258 ? -10.021 8.205 -1.455 1.00 95.19 258 TRP A N 1
ATOM 2119 C CA . TRP A 1 258 ? -10.749 6.957 -1.686 1.00 95.19 258 TRP A CA 1
ATOM 2120 C C . TRP A 1 258 ? -12.080 6.934 -0.932 1.00 95.19 258 TRP A C 1
ATOM 2122 O O . TRP A 1 258 ? -13.120 6.591 -1.495 1.00 95.19 258 TRP A O 1
ATOM 2132 N N . LYS A 1 259 ? -12.053 7.328 0.342 1.00 94.56 259 LYS A N 1
ATOM 2133 C CA . LYS A 1 259 ? -13.205 7.298 1.237 1.00 94.56 259 LYS A CA 1
ATOM 2134 C C . LYS A 1 259 ? -14.342 8.199 0.764 1.00 94.56 259 LYS A C 1
ATOM 2136 O O . LYS A 1 259 ? -15.499 7.820 0.908 1.00 94.56 259 LYS A O 1
ATOM 2141 N N . GLU A 1 260 ? -14.034 9.362 0.194 1.00 92.38 260 GLU A N 1
ATOM 2142 C CA . GLU A 1 260 ? -15.036 10.282 -0.366 1.00 92.38 260 GLU A CA 1
ATOM 2143 C C . GLU A 1 260 ? -15.880 9.652 -1.482 1.00 92.38 260 GLU A C 1
ATOM 2145 O O . GLU A 1 260 ? -17.010 10.078 -1.710 1.00 92.38 260 GLU A O 1
ATOM 2150 N N . LYS A 1 261 ? -15.359 8.609 -2.136 1.00 93.00 261 LYS A N 1
ATOM 2151 C CA . LYS A 1 261 ? -16.052 7.851 -3.184 1.00 93.00 261 LYS A CA 1
ATOM 2152 C C . LYS A 1 261 ? -16.909 6.707 -2.630 1.00 93.00 261 LYS A C 1
ATOM 2154 O O . LYS A 1 261 ? -17.647 6.074 -3.377 1.00 93.00 261 LYS A O 1
ATOM 2159 N N . GLN A 1 262 ? -16.820 6.423 -1.330 1.00 93.12 262 GLN A N 1
ATOM 2160 C CA . GLN A 1 262 ? -17.544 5.324 -0.699 1.00 93.12 262 GLN A CA 1
ATOM 2161 C C . GLN A 1 262 ? -18.914 5.781 -0.206 1.00 93.12 262 GLN A C 1
ATOM 2163 O O . GLN A 1 262 ? -19.040 6.773 0.513 1.00 93.12 262 GLN A O 1
ATOM 2168 N N . VAL A 1 263 ? -19.948 5.003 -0.528 1.00 90.12 263 VAL A N 1
ATOM 2169 C CA . VAL A 1 263 ? -21.314 5.243 -0.054 1.00 90.12 263 VAL A CA 1
ATOM 2170 C C . VAL A 1 263 ? -21.698 4.157 0.941 1.00 90.12 263 VAL A C 1
ATOM 2172 O O . VAL A 1 263 ? -21.748 2.975 0.607 1.00 90.12 263 VAL A O 1
ATOM 2175 N N . LEU A 1 264 ? -21.996 4.565 2.175 1.00 94.12 264 LEU A N 1
ATOM 2176 C CA . LEU A 1 264 ? -22.516 3.682 3.216 1.00 94.12 264 LEU A CA 1
ATOM 2177 C C . LEU A 1 264 ? -23.963 4.031 3.538 1.00 94.12 264 LEU A C 1
ATOM 2179 O O . LEU A 1 264 ? -24.310 5.188 3.765 1.00 94.12 264 LEU A O 1
ATOM 2183 N N . THR A 1 265 ? -24.799 3.003 3.618 1.00 95.56 265 THR A N 1
ATOM 2184 C CA . THR A 1 265 ? -26.165 3.133 4.129 1.00 95.56 265 THR A CA 1
ATOM 2185 C C . THR A 1 265 ? -26.169 3.268 5.652 1.00 95.56 265 THR A C 1
ATOM 2187 O O . THR A 1 265 ? -25.283 2.756 6.341 1.00 95.56 265 THR A O 1
ATOM 2190 N N . GLU A 1 266 ? -27.213 3.886 6.203 1.00 94.88 266 GLU A N 1
ATOM 2191 C CA . GLU A 1 266 ? -27.422 3.974 7.656 1.00 94.88 266 GLU A CA 1
ATOM 2192 C C . GLU A 1 266 ? -27.434 2.584 8.316 1.00 94.88 266 GLU A C 1
ATOM 2194 O O . GLU A 1 266 ? -26.752 2.361 9.313 1.00 94.88 266 GLU A O 1
ATOM 2199 N N . LYS A 1 267 ? -28.079 1.600 7.674 1.00 96.81 267 LYS A N 1
ATOM 2200 C CA . LYS A 1 267 ? -28.086 0.199 8.130 1.00 96.81 267 LYS A CA 1
ATOM 2201 C C . LYS A 1 267 ? -26.684 -0.413 8.198 1.00 96.81 267 LYS A C 1
ATOM 2203 O O . LYS A 1 267 ? -26.393 -1.179 9.114 1.00 96.81 267 LYS A O 1
ATOM 2208 N N . GLN A 1 268 ? -25.817 -0.114 7.227 1.00 97.06 268 GLN A N 1
ATOM 2209 C CA . GLN A 1 268 ? -24.422 -0.568 7.260 1.00 97.06 268 GLN A CA 1
ATOM 2210 C C . GLN A 1 268 ? -23.659 0.104 8.400 1.00 97.06 268 GLN A C 1
ATOM 2212 O O . GLN A 1 268 ? -22.958 -0.586 9.138 1.00 97.06 268 GLN A O 1
ATOM 2217 N N . TYR A 1 269 ? -23.833 1.416 8.584 1.00 97.19 269 TYR A N 1
ATOM 2218 C CA . TYR A 1 269 ? -23.230 2.138 9.701 1.00 97.19 269 TYR A CA 1
ATOM 2219 C C . TYR A 1 269 ? -23.626 1.521 11.049 1.00 97.19 269 TYR A C 1
ATOM 2221 O O . TYR A 1 269 ? -22.743 1.122 11.806 1.00 97.19 269 TYR A O 1
ATOM 2229 N N . GLU A 1 270 ? -24.926 1.368 11.322 1.00 97.56 270 GLU A N 1
ATOM 2230 C CA . GLU A 1 270 ? -25.446 0.795 12.573 1.00 97.56 270 GLU A CA 1
ATOM 2231 C C . GLU A 1 270 ? -24.891 -0.609 12.834 1.00 97.56 270 GLU A C 1
ATOM 2233 O O . GLU A 1 270 ? -24.390 -0.915 13.921 1.00 97.56 270 GLU A O 1
ATOM 2238 N N . LYS A 1 271 ? -24.909 -1.456 11.802 1.00 98.06 271 LYS A N 1
ATOM 2239 C CA . LYS A 1 271 ? -24.394 -2.822 11.872 1.00 98.06 271 LYS A CA 1
ATOM 2240 C C . LYS A 1 271 ? -22.904 -2.863 12.208 1.00 98.06 271 LYS A C 1
ATOM 2242 O O . LYS A 1 271 ? -22.476 -3.664 13.046 1.00 98.06 271 LYS A O 1
ATOM 2247 N N . TYR A 1 272 ? -22.099 -2.053 11.525 1.00 98.50 272 TYR A N 1
ATOM 2248 C CA . TYR A 1 272 ? -20.652 -2.061 11.700 1.00 98.50 272 TYR A CA 1
ATOM 2249 C C . TYR A 1 272 ? -20.254 -1.412 13.026 1.00 98.50 272 TYR A C 1
ATOM 2251 O O . TYR A 1 272 ? -19.436 -1.986 13.742 1.00 98.50 272 TYR A O 1
ATOM 2259 N N . ILE A 1 273 ? -20.871 -0.294 13.420 1.00 98.19 273 ILE A N 1
ATOM 2260 C CA . ILE A 1 273 ? -20.537 0.386 14.677 1.00 98.19 273 ILE A CA 1
ATOM 2261 C C . ILE A 1 273 ? -20.891 -0.461 15.907 1.00 98.19 273 ILE A C 1
ATOM 2263 O O . ILE A 1 273 ? -20.123 -0.492 16.870 1.00 98.19 273 ILE A O 1
ATOM 2267 N N . GLU A 1 274 ? -22.006 -1.202 15.886 1.00 98.19 274 GLU A N 1
ATOM 2268 C CA . GLU A 1 274 ? -22.373 -2.109 16.982 1.00 98.19 274 GLU A CA 1
ATOM 2269 C C . GLU A 1 274 ? -21.361 -3.256 17.127 1.00 98.19 274 GLU A C 1
ATOM 2271 O O . GLU A 1 274 ? -20.975 -3.638 18.235 1.00 98.19 274 GLU A O 1
ATOM 2276 N N . TRP A 1 275 ? -20.897 -3.799 16.002 1.00 98.06 275 TRP A N 1
ATOM 2277 C CA . TRP A 1 275 ? -19.860 -4.824 15.998 1.00 98.06 275 TRP A CA 1
ATOM 2278 C C . TRP A 1 275 ? -18.511 -4.288 16.486 1.00 98.06 275 TRP A C 1
ATOM 2280 O O . TRP A 1 275 ? -17.873 -4.937 17.315 1.00 98.06 275 TRP A O 1
ATOM 2290 N N . LEU A 1 276 ? -18.109 -3.092 16.046 1.00 98.25 276 LEU A N 1
ATOM 2291 C CA . LEU A 1 276 ? -16.865 -2.454 16.475 1.00 98.25 276 LEU A CA 1
ATOM 2292 C C . LEU A 1 276 ? -16.824 -2.243 17.990 1.00 98.25 276 LEU A C 1
ATOM 2294 O O . LEU A 1 276 ? -15.819 -2.584 18.607 1.00 98.25 276 LEU A O 1
ATOM 2298 N N . LYS A 1 277 ? -17.920 -1.776 18.607 1.00 98.00 277 LYS A N 1
ATOM 2299 C CA . LYS A 1 277 ? -18.026 -1.655 20.075 1.00 98.00 277 LYS A CA 1
ATOM 2300 C C . LYS A 1 277 ? -17.686 -2.977 20.773 1.00 98.00 277 LYS A C 1
ATOM 2302 O O . LYS A 1 277 ? -16.826 -3.004 21.647 1.00 98.00 277 LYS A O 1
ATOM 2307 N N . LYS A 1 278 ? -18.267 -4.091 20.309 1.00 96.62 278 LYS A N 1
ATOM 2308 C CA . LYS A 1 278 ? -18.022 -5.433 20.872 1.00 96.62 278 LYS A CA 1
ATOM 2309 C C . LYS A 1 278 ? -16.577 -5.900 20.683 1.00 96.62 278 LYS A C 1
ATOM 2311 O O . LYS A 1 278 ? -16.024 -6.545 21.571 1.00 96.62 278 LYS A O 1
ATOM 2316 N N . GLU A 1 279 ? -15.960 -5.628 19.534 1.00 96.56 279 GLU A N 1
ATOM 2317 C CA . GLU A 1 279 ? -14.557 -6.003 19.306 1.00 96.56 279 GLU A CA 1
ATOM 2318 C C . GLU A 1 279 ? -13.591 -5.146 20.135 1.00 96.56 279 GLU A C 1
ATOM 2320 O O . GLU A 1 279 ? -12.605 -5.678 20.655 1.00 96.56 279 GLU A O 1
ATOM 2325 N N . VAL A 1 280 ? -13.892 -3.856 20.326 1.00 96.81 280 VAL A N 1
ATOM 2326 C CA . VAL A 1 280 ? -13.132 -2.981 21.228 1.00 96.81 280 VAL A CA 1
ATOM 2327 C C . VAL A 1 280 ? -13.270 -3.459 22.673 1.00 96.81 280 VAL A C 1
ATOM 2329 O O . VAL A 1 280 ? -12.242 -3.654 23.315 1.00 96.81 280 VAL A O 1
ATOM 2332 N N . ASP A 1 281 ? -14.474 -3.778 23.158 1.00 96.31 281 ASP A N 1
ATOM 2333 C CA . ASP A 1 281 ? -14.687 -4.328 24.509 1.00 96.31 281 ASP A CA 1
ATOM 2334 C C . ASP A 1 281 ? -13.832 -5.574 24.768 1.00 96.31 281 ASP A C 1
ATOM 2336 O O . ASP A 1 281 ? -13.066 -5.633 25.734 1.00 96.31 281 ASP A O 1
ATOM 2340 N N . LYS A 1 282 ? -13.895 -6.558 23.860 1.00 94.94 282 LYS A N 1
ATOM 2341 C CA . LYS A 1 282 ? -13.094 -7.790 23.958 1.00 94.94 282 LYS A CA 1
ATOM 2342 C C . LYS A 1 282 ? -11.599 -7.492 23.995 1.00 94.94 282 LYS A C 1
ATOM 2344 O O . LYS A 1 282 ? -10.860 -8.121 24.753 1.00 94.94 282 LYS A O 1
ATOM 2349 N N . ARG A 1 283 ? -11.132 -6.558 23.160 1.00 93.88 283 ARG A N 1
ATOM 2350 C CA . ARG A 1 283 ? -9.715 -6.185 23.108 1.00 93.88 283 ARG A CA 1
ATOM 2351 C C . ARG A 1 283 ? -9.269 -5.513 24.398 1.00 93.88 283 ARG A C 1
ATOM 2353 O O . ARG A 1 283 ? -8.182 -5.817 24.890 1.00 93.88 283 ARG A O 1
ATOM 2360 N N . VAL A 1 284 ? -10.080 -4.596 24.910 1.00 95.81 284 VAL A N 1
ATOM 2361 C CA . VAL A 1 284 ? -9.799 -3.861 26.139 1.00 95.81 284 VAL A CA 1
ATOM 2362 C C . VAL A 1 284 ? -9.715 -4.830 27.309 1.00 95.81 284 VAL A C 1
ATOM 2364 O O . VAL A 1 284 ? -8.720 -4.794 28.026 1.00 95.81 284 VAL A O 1
ATOM 2367 N N . GLU A 1 285 ? -10.653 -5.767 27.442 1.00 95.56 285 GLU A N 1
ATOM 2368 C CA . GLU A 1 285 ? -10.595 -6.771 28.507 1.00 95.56 285 GLU A CA 1
ATOM 2369 C C . GLU A 1 285 ? -9.355 -7.667 28.379 1.00 95.56 285 GLU A C 1
ATOM 2371 O O . GLU A 1 285 ? -8.592 -7.831 29.333 1.00 95.56 285 GLU A O 1
ATOM 2376 N N . ALA A 1 286 ? -9.066 -8.166 27.175 1.00 93.31 286 ALA A N 1
ATOM 2377 C CA . ALA A 1 286 ? -7.899 -9.015 26.956 1.00 93.31 286 ALA A CA 1
ATOM 2378 C C . ALA A 1 286 ? -6.573 -8.314 27.291 1.00 93.31 286 ALA A C 1
ATOM 2380 O O . ALA A 1 286 ? -5.641 -8.950 27.774 1.00 93.31 286 ALA A O 1
ATOM 2381 N N . VAL A 1 287 ? -6.468 -7.006 27.038 1.00 93.88 287 VAL A N 1
ATOM 2382 C CA . VAL A 1 287 ? -5.245 -6.226 27.273 1.00 93.88 287 VAL A CA 1
ATOM 2383 C C . VAL A 1 287 ? -5.180 -5.677 28.699 1.00 93.88 287 VAL A C 1
ATOM 2385 O O . VAL A 1 287 ? -4.190 -5.878 29.404 1.00 93.88 287 VAL A O 1
ATOM 2388 N N . VAL A 1 288 ? -6.213 -4.949 29.114 1.00 95.06 288 VAL A N 1
ATOM 2389 C CA . VAL A 1 288 ? -6.266 -4.175 30.360 1.00 95.06 288 VAL A CA 1
ATOM 2390 C C . VAL A 1 288 ? -6.689 -5.050 31.535 1.00 95.06 288 VAL A C 1
ATOM 2392 O O . VAL A 1 288 ? -6.043 -5.005 32.593 1.00 95.06 288 VAL A O 1
ATOM 2395 N N . GLY A 1 289 ? -7.710 -5.888 31.338 1.00 92.62 289 GLY A N 1
ATOM 2396 C CA . GLY A 1 289 ? -8.101 -6.941 32.279 1.00 92.62 289 GLY A CA 1
ATOM 2397 C C . GLY A 1 289 ? -6.951 -7.920 32.506 1.00 92.62 289 GLY A C 1
ATOM 2398 O O . GLY A 1 289 ? -6.517 -8.105 33.645 1.00 92.62 289 GLY A O 1
ATOM 2399 N N . GLY A 1 290 ? -6.333 -8.386 31.413 1.00 92.19 290 GLY A N 1
ATOM 2400 C CA . GLY A 1 290 ? -5.137 -9.243 31.420 1.00 92.19 290 GLY A CA 1
ATOM 2401 C C . GLY A 1 290 ? -3.852 -8.605 31.975 1.00 92.19 290 GLY A C 1
ATOM 2402 O O . GLY A 1 290 ? -2.867 -9.301 32.206 1.00 92.19 290 GLY A O 1
ATOM 2403 N N . GLY A 1 291 ? -3.828 -7.290 32.226 1.00 92.56 291 GLY A N 1
ATOM 2404 C CA . GLY A 1 291 ? -2.694 -6.618 32.871 1.00 92.56 291 GLY A CA 1
ATOM 2405 C C . GLY A 1 291 ? -1.467 -6.392 31.978 1.00 92.56 291 GLY A C 1
ATOM 2406 O O . GLY A 1 291 ? -0.382 -6.105 32.489 1.00 92.56 291 GLY A O 1
ATOM 2407 N N . TYR A 1 292 ? -1.617 -6.461 30.654 1.00 93.00 292 TYR A N 1
ATOM 2408 C CA . TYR A 1 292 ? -0.537 -6.258 29.685 1.00 93.00 292 TYR A CA 1
ATOM 2409 C C . TYR A 1 292 ? -0.183 -4.772 29.532 1.00 93.00 292 TYR A C 1
ATOM 2411 O O . TYR A 1 292 ? -0.413 -4.166 28.486 1.00 93.00 292 TYR A O 1
ATOM 2419 N N . ARG A 1 293 ? 0.409 -4.177 30.576 1.00 92.75 293 ARG A N 1
ATOM 2420 C CA . ARG A 1 293 ? 0.682 -2.730 30.685 1.00 92.75 293 ARG A CA 1
ATOM 2421 C C . ARG A 1 293 ? 1.398 -2.138 29.468 1.00 92.75 293 ARG A C 1
ATOM 2423 O O . ARG A 1 293 ? 1.029 -1.064 29.019 1.00 92.75 293 ARG A O 1
ATOM 2430 N N . LYS A 1 294 ? 2.354 -2.864 28.876 1.00 93.19 294 LYS A N 1
ATOM 2431 C CA . LYS A 1 294 ? 3.082 -2.441 27.659 1.00 93.19 294 LYS A CA 1
ATOM 2432 C C . LYS A 1 294 ? 2.214 -2.375 26.392 1.00 93.19 294 LYS A C 1
ATOM 2434 O O . LYS A 1 294 ? 2.710 -1.999 25.342 1.00 93.19 294 LYS A O 1
ATOM 2439 N N . SER A 1 295 ? 0.957 -2.806 26.456 1.00 92.94 295 SER A N 1
ATOM 2440 C CA . SER A 1 295 ? -0.002 -2.798 25.346 1.00 92.94 295 SER A CA 1
ATOM 2441 C C . SER A 1 295 ? -1.233 -1.934 25.625 1.00 92.94 295 SER A C 1
ATOM 2443 O O . SER A 1 295 ? -2.132 -1.911 24.787 1.00 92.94 295 SER A O 1
ATOM 2445 N N . TYR A 1 296 ? -1.294 -1.228 26.759 1.00 95.56 296 TYR A N 1
ATOM 2446 C CA . TYR A 1 296 ? -2.441 -0.387 27.118 1.00 95.56 296 TYR A CA 1
ATOM 2447 C C . TYR A 1 296 ? -2.714 0.697 26.074 1.00 95.56 296 TYR A C 1
ATOM 2449 O O . TYR A 1 296 ? -3.868 0.863 25.680 1.00 95.56 296 TYR A O 1
ATOM 2457 N N . TYR A 1 297 ? -1.666 1.326 25.533 1.00 94.44 297 TYR A N 1
ATOM 2458 C CA . TYR A 1 297 ? -1.788 2.294 24.441 1.00 94.44 297 TYR A CA 1
ATOM 2459 C C . TYR A 1 297 ? -2.584 1.751 23.240 1.00 94.44 297 TYR A C 1
ATOM 2461 O O . TYR A 1 297 ? -3.407 2.461 22.674 1.00 94.44 297 TYR A O 1
ATOM 2469 N N . LYS A 1 298 ? -2.437 0.462 22.887 1.00 93.25 298 LYS A N 1
ATOM 2470 C CA . LYS A 1 298 ? -3.167 -0.155 21.760 1.00 93.25 298 LYS A CA 1
ATOM 2471 C C . LYS A 1 298 ? -4.676 -0.175 21.999 1.00 93.25 298 LYS A C 1
ATOM 2473 O O . LYS A 1 298 ? -5.453 0.002 21.069 1.00 93.25 298 LYS A O 1
ATOM 2478 N N . ALA A 1 299 ? -5.090 -0.418 23.243 1.00 95.56 299 ALA A N 1
ATOM 2479 C CA . ALA A 1 299 ? -6.495 -0.360 23.631 1.00 95.56 299 ALA A CA 1
ATOM 2480 C C . ALA A 1 299 ? -6.990 1.096 23.670 1.00 95.56 299 ALA A C 1
ATOM 2482 O O . ALA A 1 299 ? -8.076 1.386 23.175 1.00 95.56 299 ALA A O 1
ATOM 2483 N N . ALA A 1 300 ? -6.174 2.014 24.193 1.00 96.88 300 ALA A N 1
ATOM 2484 C CA . ALA A 1 300 ? -6.512 3.430 24.277 1.00 96.88 300 ALA A CA 1
ATOM 2485 C C . ALA A 1 300 ? -6.717 4.078 22.892 1.00 96.88 300 ALA A C 1
ATOM 2487 O O . ALA A 1 300 ? -7.696 4.801 22.719 1.00 96.88 300 ALA A O 1
ATOM 2488 N N . ILE A 1 301 ? -5.878 3.752 21.894 1.00 96.56 301 ILE A N 1
ATOM 2489 C CA . ILE A 1 301 ? -6.030 4.214 20.499 1.00 96.56 301 ILE A CA 1
ATOM 2490 C C . ILE A 1 301 ? -7.398 3.805 19.933 1.00 96.56 301 ILE A C 1
ATOM 2492 O O . ILE A 1 301 ? -8.116 4.645 19.393 1.00 96.56 301 ILE A O 1
ATOM 2496 N N . LEU A 1 302 ? -7.786 2.530 20.075 1.00 96.69 302 LEU A N 1
ATOM 2497 C CA . LEU A 1 302 ? -9.080 2.034 19.586 1.00 96.69 302 LEU A CA 1
ATOM 2498 C C . LEU A 1 302 ? -10.260 2.724 20.276 1.00 96.69 302 LEU A C 1
ATOM 2500 O O . LEU A 1 302 ? -11.226 3.088 19.617 1.00 96.69 302 LEU A O 1
ATOM 2504 N N . ILE A 1 303 ? -10.181 2.915 21.594 1.00 97.88 303 ILE A N 1
ATOM 2505 C CA . ILE A 1 303 ? -11.230 3.586 22.370 1.00 97.88 303 ILE A CA 1
ATOM 2506 C C . ILE A 1 303 ? -11.388 5.040 21.921 1.00 97.88 303 ILE A C 1
ATOM 2508 O O . ILE A 1 303 ? -12.508 5.487 21.681 1.00 97.88 303 ILE A O 1
ATOM 2512 N N . ALA A 1 304 ? -10.278 5.776 21.815 1.00 97.44 304 ALA A N 1
ATOM 2513 C CA . ALA A 1 304 ? -10.299 7.183 21.436 1.00 97.44 304 ALA A CA 1
ATOM 2514 C C . ALA A 1 304 ? -10.850 7.360 20.014 1.00 97.44 304 ALA A C 1
ATOM 2516 O O . ALA A 1 304 ? -11.773 8.143 19.814 1.00 97.44 304 ALA A O 1
ATOM 2517 N N . THR A 1 305 ? -10.361 6.573 19.052 1.00 97.06 305 THR A N 1
ATOM 2518 C CA . THR A 1 305 ? -10.834 6.629 17.657 1.00 97.06 305 THR A CA 1
ATOM 2519 C C . THR A 1 305 ? -12.275 6.156 17.486 1.00 97.06 305 THR A C 1
ATOM 2521 O O . THR A 1 305 ? -13.017 6.760 16.713 1.00 97.06 305 THR A O 1
ATOM 2524 N N . LEU A 1 306 ? -12.724 5.136 18.228 1.00 98.00 306 LEU A N 1
ATOM 2525 C CA . LEU A 1 306 ? -14.134 4.736 18.259 1.00 98.00 306 LEU A CA 1
ATOM 2526 C C . LEU A 1 306 ? -15.013 5.859 18.827 1.00 98.00 306 LEU A C 1
ATOM 2528 O O . LEU A 1 306 ? -16.068 6.151 18.271 1.00 98.00 306 LEU A O 1
ATOM 2532 N N . GLY A 1 307 ? -14.576 6.506 19.907 1.00 97.38 307 GLY A N 1
ATOM 2533 C CA . GLY A 1 307 ? -15.289 7.628 20.509 1.00 97.38 307 GLY A CA 1
ATOM 2534 C C . GLY A 1 307 ? -15.410 8.830 19.567 1.00 97.38 307 GLY A C 1
ATOM 2535 O O . GLY A 1 307 ? -16.504 9.364 19.404 1.00 97.38 307 GLY A O 1
ATOM 2536 N N . GLU A 1 308 ? -14.325 9.206 18.887 1.00 96.88 308 GLU A N 1
ATOM 2537 C CA . GLU A 1 308 ? -14.348 10.261 17.862 1.00 96.88 308 GLU A CA 1
ATOM 2538 C C . GLU A 1 308 ? -15.201 9.865 16.639 1.00 96.88 308 GLU A C 1
ATOM 2540 O O . GLU A 1 308 ? -15.901 10.689 16.051 1.00 96.88 308 GLU A O 1
ATOM 2545 N N . THR A 1 309 ? -15.217 8.578 16.277 1.00 96.88 309 THR A N 1
ATOM 2546 C CA . THR A 1 309 ? -16.107 8.054 15.228 1.00 96.88 309 THR A CA 1
ATOM 2547 C C . THR A 1 309 ? -17.575 8.224 15.614 1.00 96.88 309 THR A C 1
ATOM 2549 O O . THR A 1 309 ? -18.376 8.655 14.791 1.00 96.88 309 THR A O 1
ATOM 2552 N N . LEU A 1 310 ? -17.943 7.928 16.863 1.00 97.19 310 LEU A N 1
ATOM 2553 C CA . LEU A 1 310 ? -19.305 8.142 17.360 1.00 97.19 310 LEU A CA 1
ATOM 2554 C C . LEU A 1 310 ? -19.669 9.631 17.382 1.00 97.19 310 LEU A C 1
ATOM 2556 O O . LEU A 1 310 ? -20.782 9.997 17.006 1.00 97.19 310 LEU A O 1
ATOM 2560 N N . GLU A 1 311 ? -18.729 10.478 17.795 1.00 96.38 311 GLU A N 1
ATOM 2561 C CA . GLU A 1 311 ? -18.908 11.928 17.869 1.00 96.38 311 GLU A CA 1
ATOM 2562 C C . GLU A 1 311 ? -19.158 12.559 16.499 1.00 96.38 311 GLU A C 1
ATOM 2564 O O . GLU A 1 311 ? -20.182 13.215 16.308 1.00 96.38 311 GLU A O 1
ATOM 2569 N N . SER A 1 312 ? -18.310 12.251 15.513 1.00 95.06 312 SER A N 1
ATOM 2570 C CA . SER A 1 312 ? -18.489 12.696 14.120 1.00 95.06 312 SER A CA 1
ATOM 2571 C C . SER A 1 312 ? -19.776 12.166 13.468 1.00 95.06 312 SER A C 1
ATOM 2573 O O . SER A 1 312 ? -20.242 12.690 12.458 1.00 95.06 312 SER A O 1
ATOM 2575 N N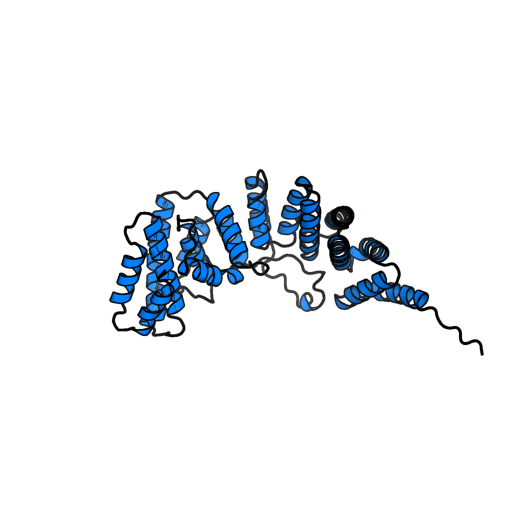 . ASN A 1 313 ? -20.400 11.140 14.054 1.00 94.50 313 ASN A N 1
ATOM 2576 C CA . ASN A 1 313 ? -21.691 10.600 13.631 1.00 94.50 313 ASN A CA 1
ATOM 2577 C C . ASN A 1 313 ? -22.874 11.069 14.500 1.00 94.50 313 ASN A C 1
ATOM 2579 O O . ASN A 1 313 ? -23.943 10.463 14.450 1.00 94.50 313 ASN A O 1
ATOM 2583 N N . GLY A 1 314 ? -22.716 12.162 15.255 1.00 93.88 314 GLY A N 1
ATOM 2584 C CA . GLY A 1 314 ? -23.810 12.856 15.942 1.00 93.88 314 GLY A CA 1
ATOM 2585 C C . GLY A 1 314 ? -23.966 12.528 17.429 1.00 93.88 314 GLY A C 1
ATOM 2586 O O . GLY A 1 314 ? -24.867 13.060 18.078 1.00 93.88 314 GLY A O 1
ATOM 2587 N N . MET A 1 315 ? -23.101 11.689 18.008 1.00 95.00 315 MET A N 1
ATOM 2588 C CA . MET A 1 315 ? -23.104 11.462 19.455 1.00 95.00 315 MET A CA 1
ATOM 2589 C C . MET A 1 315 ? -22.434 12.638 20.176 1.00 95.00 315 MET A C 1
ATOM 2591 O O . MET A 1 315 ? -21.213 12.774 20.150 1.00 95.00 315 MET A O 1
ATOM 2595 N N . SER A 1 316 ? -23.217 13.459 20.879 1.00 94.56 316 SER A N 1
ATOM 2596 C CA . SER A 1 316 ? -22.679 14.579 21.665 1.00 94.56 316 SER A CA 1
ATOM 2597 C C . SER A 1 316 ? -21.581 14.115 22.632 1.00 94.56 316 SER A C 1
ATOM 2599 O O . SER A 1 316 ? -21.820 13.244 23.472 1.00 94.56 316 SER A O 1
ATOM 2601 N N . ASN A 1 317 ? -20.398 14.735 22.548 1.00 93.56 317 ASN A N 1
ATOM 2602 C CA . ASN A 1 317 ? -19.217 14.410 23.357 1.00 93.56 317 ASN A CA 1
ATOM 2603 C C . ASN A 1 317 ? -18.802 12.927 23.265 1.00 93.56 317 ASN A C 1
ATOM 2605 O O . ASN A 1 317 ? -18.333 12.347 24.252 1.00 93.56 317 ASN A O 1
ATOM 2609 N N . GLY A 1 318 ? -19.007 12.288 22.106 1.00 95.00 318 GLY A N 1
ATOM 2610 C CA . GLY A 1 318 ? -18.808 10.850 21.904 1.00 95.00 318 GLY A CA 1
ATOM 2611 C C . GLY A 1 318 ? -17.426 10.358 22.340 1.00 95.00 318 GLY A C 1
ATOM 2612 O O . GLY A 1 318 ? -17.336 9.338 23.033 1.00 95.00 318 GLY A O 1
ATOM 2613 N N . LYS A 1 319 ? -16.358 11.115 22.047 1.00 95.12 319 LYS A N 1
ATOM 2614 C CA . LYS A 1 319 ? -14.993 10.810 22.503 1.00 95.12 319 LYS A CA 1
ATOM 2615 C C . LYS A 1 319 ? -14.899 10.752 24.025 1.00 95.12 319 LYS A C 1
ATOM 2617 O O . LYS A 1 319 ? -14.474 9.739 24.582 1.00 95.12 319 LYS A O 1
ATOM 2622 N N . VAL A 1 320 ? -15.326 11.819 24.699 1.00 95.94 320 VAL A N 1
ATOM 2623 C CA . VAL A 1 320 ? -15.237 11.954 26.161 1.00 95.94 320 VAL A CA 1
ATOM 2624 C C . VAL A 1 320 ? -16.070 10.880 26.856 1.00 95.94 320 VAL A C 1
ATOM 2626 O O . VAL A 1 320 ? -15.571 10.193 27.746 1.00 95.94 320 VAL A O 1
ATOM 2629 N N . VAL A 1 321 ? -17.317 10.682 26.418 1.00 97.19 321 VAL A N 1
ATOM 2630 C CA . VAL A 1 321 ? -18.226 9.682 26.997 1.00 97.19 321 VAL A CA 1
ATOM 2631 C C . VAL A 1 321 ? -17.647 8.272 26.867 1.00 97.19 321 VAL A C 1
ATOM 2633 O O . VAL A 1 321 ? -17.662 7.509 27.836 1.00 97.19 321 VAL A O 1
ATOM 2636 N N . THR A 1 322 ? -17.094 7.936 25.699 1.00 97.62 322 THR A N 1
ATOM 2637 C CA . THR A 1 322 ? -16.509 6.613 25.441 1.00 97.62 322 THR A CA 1
ATOM 2638 C C . THR A 1 322 ? -15.253 6.386 26.286 1.00 97.62 322 THR A C 1
ATOM 2640 O O . THR A 1 322 ? -15.127 5.348 26.933 1.00 97.62 322 THR A O 1
ATOM 2643 N N . ILE A 1 323 ? -14.344 7.363 26.363 1.00 97.38 323 ILE A N 1
ATOM 2644 C CA . ILE A 1 323 ? -13.134 7.258 27.193 1.00 97.38 323 ILE A CA 1
ATOM 2645 C C . ILE A 1 323 ? -13.497 7.083 28.674 1.00 97.38 323 ILE A C 1
ATOM 2647 O O . ILE A 1 323 ? -12.977 6.185 29.342 1.00 97.38 323 ILE A O 1
ATOM 2651 N N . GLU A 1 324 ? -14.411 7.902 29.199 1.00 96.94 324 GLU A N 1
ATOM 2652 C CA . GLU A 1 324 ? -14.804 7.837 30.609 1.00 96.94 324 GLU A CA 1
ATOM 2653 C C . GLU A 1 324 ? -15.514 6.525 30.966 1.00 96.94 324 GLU A C 1
ATOM 2655 O O . GLU A 1 324 ? -15.334 6.011 32.074 1.00 96.94 324 GLU A O 1
ATOM 2660 N N . HIS A 1 325 ? -16.255 5.928 30.028 1.00 97.19 325 HIS A N 1
ATOM 2661 C CA . HIS A 1 325 ? -16.823 4.591 30.196 1.00 97.19 325 HIS A CA 1
ATOM 2662 C C . HIS A 1 325 ? -15.736 3.545 30.506 1.00 97.19 325 HIS A C 1
ATOM 2664 O O . HIS A 1 325 ? -15.786 2.888 31.552 1.00 97.19 325 HIS A O 1
ATOM 2670 N N . TYR A 1 326 ? -14.696 3.450 29.672 1.00 97.50 326 TYR A N 1
ATOM 2671 C CA . TYR A 1 326 ? -13.618 2.477 29.883 1.00 97.50 326 TYR A CA 1
ATOM 2672 C C . TYR A 1 326 ? -12.726 2.814 31.086 1.00 97.50 326 TYR A C 1
ATOM 2674 O O . TYR A 1 326 ? -12.278 1.909 31.798 1.00 97.50 326 TYR A O 1
ATOM 2682 N N . LYS A 1 327 ? -12.498 4.102 31.388 1.00 96.44 327 LYS A N 1
ATOM 2683 C CA . LYS A 1 327 ? -11.786 4.506 32.614 1.00 96.44 327 LYS A CA 1
ATOM 2684 C C . LYS A 1 327 ? -12.527 4.076 33.883 1.00 96.44 327 LYS A C 1
ATOM 2686 O O . LYS A 1 327 ? -11.867 3.739 34.871 1.00 96.44 327 LYS A O 1
ATOM 2691 N N . LYS A 1 328 ? -13.866 4.091 33.882 1.00 96.94 328 LYS A N 1
ATOM 2692 C CA . LYS A 1 328 ? -14.694 3.606 35.001 1.00 96.94 328 LYS A CA 1
ATOM 2693 C C . LYS A 1 328 ? -14.634 2.085 35.123 1.00 96.94 328 LYS A C 1
ATOM 2695 O O . LYS A 1 328 ? -14.385 1.596 36.225 1.00 96.94 328 LYS A O 1
ATOM 2700 N N . MET A 1 329 ? -14.772 1.356 34.011 1.00 95.94 329 MET A N 1
ATOM 2701 C CA . MET A 1 329 ? -14.638 -0.109 33.989 1.00 95.94 329 MET A CA 1
ATOM 2702 C C . MET A 1 329 ? -13.289 -0.577 34.553 1.00 95.94 329 MET A C 1
ATOM 2704 O O . MET A 1 329 ? -13.234 -1.504 35.357 1.00 95.94 329 MET A O 1
ATOM 2708 N N . HIS A 1 330 ? -12.202 0.125 34.226 1.00 95.06 330 HIS A N 1
ATOM 2709 C CA . HIS A 1 330 ? -10.858 -0.172 34.726 1.00 95.06 330 HIS A CA 1
ATOM 2710 C C . HIS A 1 330 ? -10.359 0.875 35.734 1.00 95.06 330 HIS A C 1
ATOM 2712 O O . HIS A 1 330 ? -9.224 1.357 35.666 1.00 95.06 330 HIS A O 1
ATOM 2718 N N . SER A 1 331 ? -11.197 1.209 36.721 1.00 93.50 331 SER A N 1
ATOM 2719 C CA . SER A 1 331 ? -10.956 2.293 37.688 1.00 93.50 331 SER A CA 1
ATOM 2720 C C . SER A 1 331 ? -9.622 2.206 38.444 1.00 93.50 331 SER A C 1
ATOM 2722 O O . SER A 1 331 ? -9.027 3.241 38.756 1.00 93.50 331 SER A O 1
ATOM 2724 N N . ARG A 1 332 ? -9.114 0.992 38.683 1.00 94.44 332 ARG A N 1
ATOM 2725 C CA . ARG A 1 332 ? -7.857 0.728 39.408 1.00 94.44 332 ARG A CA 1
ATOM 2726 C C . ARG A 1 332 ? -6.601 0.738 38.524 1.00 94.44 332 ARG A C 1
ATOM 2728 O O . ARG A 1 332 ? -5.498 0.567 39.033 1.00 94.44 332 ARG A O 1
ATOM 2735 N N . LYS A 1 333 ? -6.729 0.907 37.205 1.00 95.12 333 LYS A N 1
ATOM 2736 C CA . LYS A 1 333 ? -5.612 0.819 36.250 1.00 95.12 333 LYS A CA 1
ATOM 2737 C C . LYS A 1 333 ? -5.103 2.219 35.883 1.00 95.12 333 LYS A C 1
ATOM 2739 O O . LYS A 1 333 ? -5.324 2.689 34.773 1.00 95.12 333 LYS A O 1
ATOM 2744 N N . SER A 1 334 ? -4.411 2.894 36.804 1.00 94.06 334 SER A N 1
ATOM 2745 C CA . SER A 1 334 ? -3.905 4.268 36.597 1.00 94.06 334 SER A CA 1
ATOM 2746 C C . SER A 1 334 ? -3.050 4.417 35.334 1.00 94.06 334 SER A C 1
ATOM 2748 O O . SER A 1 334 ? -3.266 5.340 34.559 1.00 94.06 334 SER A O 1
ATOM 2750 N N . ALA A 1 335 ? -2.155 3.460 35.071 1.00 95.25 335 ALA A N 1
ATOM 2751 C CA . ALA A 1 335 ? -1.329 3.466 33.865 1.00 95.25 335 ALA A CA 1
ATOM 2752 C C . ALA A 1 335 ? -2.149 3.406 32.566 1.00 95.25 335 ALA A C 1
ATOM 2754 O O . ALA A 1 335 ? -1.763 4.028 31.593 1.00 95.25 335 ALA A O 1
ATOM 2755 N N . PHE A 1 336 ? -3.280 2.691 32.550 1.00 96.56 336 PHE A N 1
ATOM 2756 C CA . PHE A 1 336 ? -4.177 2.662 31.389 1.00 96.56 336 PHE A CA 1
ATOM 2757 C C . PHE A 1 336 ? -4.895 4.002 31.212 1.00 96.56 336 PHE A C 1
ATOM 2759 O O . PHE A 1 336 ? -5.035 4.485 30.097 1.00 96.56 336 PHE A O 1
ATOM 2766 N N . LYS A 1 337 ? -5.314 4.632 32.316 1.00 95.75 337 LYS A N 1
ATOM 2767 C CA . LYS A 1 337 ? -5.959 5.950 32.279 1.00 95.75 337 LYS A CA 1
ATOM 2768 C C . LYS A 1 337 ? -5.029 7.037 31.728 1.00 95.75 337 LYS A C 1
ATOM 2770 O O . LYS A 1 337 ? -5.512 7.904 31.007 1.00 95.75 337 LYS A O 1
ATOM 2775 N N . ALA A 1 338 ? -3.737 6.962 32.047 1.00 95.31 338 ALA A N 1
ATOM 2776 C CA . ALA A 1 338 ? -2.723 7.904 31.575 1.00 95.31 338 ALA A CA 1
ATOM 2777 C C . ALA A 1 338 ? -2.505 7.839 30.051 1.00 95.31 338 ALA A C 1
ATOM 2779 O O . ALA A 1 338 ? -2.183 8.852 29.444 1.00 95.31 338 ALA A O 1
ATOM 2780 N N . GLU A 1 339 ? -2.753 6.693 29.400 1.00 96.06 339 GLU A N 1
ATOM 2781 C CA . GLU A 1 339 ? -2.612 6.574 27.936 1.00 96.06 339 GLU A CA 1
ATOM 2782 C C . GLU A 1 339 ? -3.498 7.578 27.179 1.00 96.06 339 GLU A C 1
ATOM 2784 O O . GLU A 1 339 ? -3.134 8.051 26.103 1.00 96.06 339 GLU A O 1
ATOM 2789 N N . PHE A 1 340 ? -4.649 7.949 27.754 1.00 94.94 340 PHE A N 1
ATOM 2790 C CA . PHE A 1 340 ? -5.577 8.894 27.134 1.00 94.94 340 PHE A CA 1
ATOM 2791 C C . PHE A 1 340 ? -5.084 10.344 27.138 1.00 94.94 340 PHE A C 1
ATOM 2793 O O . PHE A 1 340 ? -5.576 11.138 26.341 1.00 94.94 340 PHE A O 1
ATOM 2800 N N . GLU A 1 341 ? -4.109 10.695 27.982 1.00 89.56 341 GLU A N 1
ATOM 2801 C CA . GLU A 1 341 ? -3.535 12.048 28.029 1.00 89.56 341 GLU A CA 1
ATOM 2802 C C . GLU A 1 341 ? -2.861 12.416 26.702 1.00 89.56 341 GLU A C 1
ATOM 2804 O O . GLU A 1 341 ? -2.900 13.571 26.283 1.00 89.56 341 GLU A O 1
ATOM 2809 N N . SER A 1 342 ? -2.336 11.416 25.984 1.00 83.38 342 SER A N 1
ATOM 2810 C CA . SER A 1 342 ? -1.733 11.588 24.658 1.00 83.38 342 SER A CA 1
ATOM 2811 C C . SER A 1 342 ? -2.730 12.010 23.566 1.00 83.38 342 SER A C 1
ATOM 2813 O O . SER A 1 342 ? -2.313 12.515 22.522 1.00 83.38 342 SER A O 1
ATOM 2815 N N . PHE A 1 343 ? -4.038 11.852 23.808 1.00 84.94 343 PHE A N 1
ATOM 2816 C CA . PHE A 1 343 ? -5.116 12.201 22.873 1.00 84.94 343 PHE A CA 1
ATOM 2817 C C . PHE A 1 343 ? -5.868 13.474 23.244 1.00 84.94 343 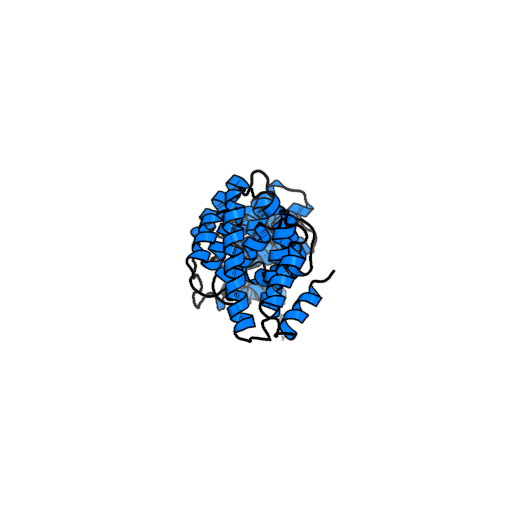PHE A C 1
ATOM 2819 O O . PHE A 1 343 ? -6.825 13.829 22.547 1.00 84.94 343 PHE A O 1
ATOM 2826 N N . ASN A 1 344 ? -5.467 14.134 24.331 1.00 74.56 344 ASN A N 1
ATOM 2827 C CA . ASN A 1 344 ? -5.948 15.467 24.637 1.00 74.56 344 ASN A CA 1
ATOM 2828 C C . ASN A 1 344 ? -5.316 16.432 23.614 1.00 74.56 344 ASN A C 1
ATOM 2830 O O . ASN A 1 344 ? -4.095 16.426 23.393 1.00 74.56 344 ASN A O 1
ATOM 2834 N N . GLU A 1 345 ? -6.175 17.168 22.910 1.00 58.03 345 GLU A N 1
ATOM 2835 C CA . GLU A 1 345 ? -5.783 18.330 22.105 1.00 58.03 345 GLU A CA 1
ATOM 2836 C C . GLU A 1 345 ? -5.695 19.552 23.010 1.00 58.03 345 GLU A C 1
ATOM 2838 O O . GLU A 1 345 ? -6.659 19.771 23.782 1.00 58.03 345 GLU A O 1
#

Foldseek 3Di:
DPPPPDDVLNVLVVLLVVLLPDAFDVSLVVNLVSQCVNPRLVSLLVCCVVSCVRRVVSLLVSLVVCVVVVVLVVSLVSLVVSLVVPDLQFQSNLSSLVSNLVSCVVVVVVVSVQVSLLSNCSHAVAPLSLLVLLVDPPSLVSLVVSLVSLVPFAQDPDDVVCVGHVRRDGYHHHPLLNVLSCVLNVVLVVLVVVLVPPPDQQDLVDDSVVQSLLVLLVLLQQDLDDFLLNLVSQVSCCVVNRVPPDDSVSVSVSSVSSSVPDDDDPVRSVVSLVVSVVSLVSNCCVCLVVPVLVCLLVSLSSQQSSQSSVVSVPPVSSNVVSLVVSCVVNVVRVSSNVSCVSRDD

Radius of gyration: 25.45 Å; chains: 1; bounding box: 88×39×67 Å

Secondary structure (DSSP, 8-state):
-------HHHHHHHHHHHHHT--SHHHHHHHHHHHHHHHHHHHHHHHHHHHTTT-THHHHHHHHHHHHTT-HHHHHHHHHHHHHHS-TTBHHHHHHHHHHHHHHHHHT-HHHHHHHHHHHHHHS--HHHHHHHTTSTTHHHHHHHHHHHHHHS-S----GGGGT-GGGPBP---HHHHHHHHHHTT-HHHHHHHHHH--S---SSSSTHHHHHHHHHHHH-------HHHHHHHHHHTTTTT--SS-HHHHHHHHHHHHTT----HHHHHHHHHHHHHHHHHHHIIIIITT-GGGHHHHHHHHHHHHHHHHHTT-TTHHHHHHHHHHHHTTT-HHHHHHGGGG--